Protein AF-A0A2R4ZN73-F1 (afdb_monomer)

Radius of gyration: 18.21 Å; Cα contacts (8 Å, |Δi|>4): 615; chains: 1; bounding box: 48×38×55 Å

Nearest PDB structures (foldseek):
  7voc-assembly1_C  TM=4.764E-01  e=1.756E-03  Streptomyces griseochromogenes
  5lhe-assembly1_A  TM=5.544E-01  e=6.653E-01  Thermococcus kodakarensis KOD1
  3rpt-assembly2_A  TM=3.731E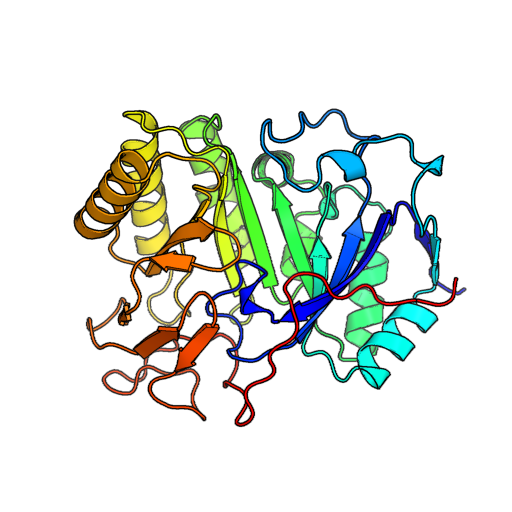-01  e=4.883E-01  Thermobifida fusca
  4wxb-assembly2_B  TM=3.906E-01  e=1.026E+00  Streptococcus thermophilus CNRZ1066
  7eny-assembly2_G  TM=3.093E-01  e=7.894E+00  Escherichia coli K-12

Solvent-accessible surface area (backbone atoms only — not comparable to full-atom values): 16259 Å² total; per-residue (Å²): 134,87,56,66,46,64,46,28,37,39,39,23,39,21,22,30,54,68,42,81,42,72,46,41,34,38,44,28,35,24,42,32,37,26,22,42,36,64,87,47,98,64,85,72,63,97,80,45,94,59,57,72,50,52,46,68,78,84,80,37,87,30,50,50,37,35,51,66,38,52,54,52,49,41,59,76,68,65,41,63,28,42,29,37,37,68,54,49,47,58,78,43,86,54,45,64,63,48,51,58,53,35,51,78,68,73,47,41,37,28,38,39,40,48,43,72,44,51,61,70,50,50,56,49,76,52,63,57,72,44,45,33,38,32,38,37,38,54,59,84,61,49,74,67,59,48,46,48,26,46,67,67,41,47,52,64,47,57,74,45,90,77,53,42,51,25,40,34,36,31,78,60,62,101,48,77,64,50,59,55,50,48,49,51,51,44,56,54,57,70,73,49,66,83,79,49,55,70,62,36,39,40,34,44,37,63,89,60,56,67,74,55,50,53,49,50,54,57,45,47,73,75,61,49,71,57,49,59,38,39,33,54,45,100,56,36,39,40,63,44,66,40,47,37,64,88,76,66,47,73,41,27,37,40,65,44,49,45,59,42,55,70,49,51,83,41,26,44,31,92,85,79,62,49,41,48,29,73,38,58,29,50,91,56,84,53,86,48,60,70,73,37,81,46,93,68,66,101

pLDDT: mean 87.42, std 9.81, range [53.53, 97.88]

Secondary structure (DSSP, 8-state):
---EEE-EEEEEEEEGGGTT-TTT-TT-EEEEEEE--TTS-PPPPTT-TTGGGGS-GGG-S-SEEEHHHHHHHHHHHT-SEEEEEES-GGG-TTHHHHHHHHHHTT--EEEEEEHHHHHTTTTHHHHTTSSEEEEEEETTS-HHHHHIIIIIIIHHHTTSTT-EEEEEEES---SHHHHHHHHHHHHHHHHS-TTSPP--EEEE-TT--HHHHHHHHHHHHHH-SS-EEEE-SSS-EE-SEEEPTTT--EEEEEETTEEEESSTT-SB-TTT--B-SSSPPPSS-----S-EE-----

Structure (mmCIF, N/CA/C/O backbone):
data_AF-A0A2R4ZN73-F1
#
_entry.id   AF-A0A2R4ZN73-F1
#
loop_
_atom_site.group_PDB
_atom_site.id
_atom_site.type_symbol
_atom_site.label_atom_id
_atom_site.label_alt_id
_atom_site.label_comp_id
_atom_site.label_asym_id
_atom_site.label_entity_id
_atom_site.label_seq_id
_atom_site.pdbx_PDB_ins_code
_atom_site.Cartn_x
_atom_site.Cartn_y
_atom_site.Cartn_z
_atom_site.occupancy
_atom_site.B_iso_or_equiv
_atom_site.auth_seq_id
_atom_site.auth_comp_id
_atom_site.auth_asym_id
_atom_site.auth_atom_id
_atom_site.pdbx_PDB_model_num
ATOM 1 N N . MET A 1 1 ? 4.832 2.738 -31.926 1.00 72.56 1 MET A N 1
ATOM 2 C CA . MET A 1 1 ? 6.077 2.455 -31.183 1.00 72.56 1 MET A CA 1
ATOM 3 C C . MET A 1 1 ? 5.721 1.796 -29.858 1.00 72.56 1 MET A C 1
ATOM 5 O O . MET A 1 1 ? 4.849 2.306 -29.145 1.00 72.56 1 MET A O 1
ATOM 9 N N . GLU A 1 2 ? 6.315 0.636 -29.591 1.00 89.75 2 GLU A N 1
ATOM 10 C CA . GLU A 1 2 ? 6.167 -0.094 -28.330 1.00 89.75 2 GLU A CA 1
ATOM 11 C C . GLU A 1 2 ? 6.835 0.684 -27.189 1.00 89.75 2 GLU A C 1
ATOM 13 O O . GLU A 1 2 ? 7.890 1.285 -27.381 1.00 89.75 2 GLU A O 1
ATOM 18 N N . LEU A 1 3 ? 6.180 0.749 -26.027 1.00 93.00 3 LEU A N 1
ATOM 19 C CA . LEU A 1 3 ? 6.766 1.360 -24.835 1.00 93.00 3 LEU A CA 1
ATOM 20 C C . LEU A 1 3 ? 7.593 0.300 -24.116 1.00 93.00 3 LEU A C 1
ATOM 22 O O . LEU A 1 3 ? 7.052 -0.743 -23.760 1.00 93.00 3 LEU A O 1
ATOM 26 N N . HIS A 1 4 ? 8.857 0.608 -23.853 1.00 94.00 4 HIS A N 1
ATOM 27 C CA . HIS A 1 4 ? 9.693 -0.154 -22.934 1.00 94.00 4 HIS A CA 1
ATOM 28 C C . HIS A 1 4 ? 9.897 0.662 -21.663 1.00 94.00 4 HIS A C 1
ATOM 30 O O . HIS A 1 4 ? 10.192 1.858 -21.739 1.00 94.00 4 HIS A O 1
ATOM 36 N N . ILE A 1 5 ? 9.731 0.024 -20.508 1.00 92.94 5 ILE A N 1
ATOM 37 C CA . ILE A 1 5 ? 10.061 0.630 -19.219 1.00 92.94 5 ILE A CA 1
ATOM 38 C C . ILE A 1 5 ? 11.403 0.084 -18.747 1.00 92.94 5 ILE A C 1
ATOM 40 O O . ILE A 1 5 ? 11.638 -1.122 -18.772 1.00 92.94 5 ILE A O 1
ATOM 44 N N . SER A 1 6 ? 12.295 0.990 -18.363 1.00 91.44 6 SER A N 1
ATOM 45 C CA . SER A 1 6 ? 13.653 0.688 -17.918 1.00 91.44 6 SER A CA 1
ATOM 46 C C . SER A 1 6 ? 13.777 0.773 -16.401 1.00 91.44 6 SER A C 1
ATOM 48 O O . SER A 1 6 ? 12.875 1.266 -15.727 1.00 91.44 6 SER A O 1
ATOM 50 N N . ASP A 1 7 ? 14.937 0.368 -15.884 1.00 90.31 7 ASP A N 1
ATOM 51 C CA . ASP A 1 7 ? 15.271 0.421 -14.455 1.00 90.31 7 ASP A CA 1
ATOM 52 C C . ASP A 1 7 ? 14.351 -0.476 -13.632 1.00 90.31 7 ASP A C 1
ATOM 54 O O . ASP A 1 7 ? 13.844 -0.089 -12.585 1.00 90.31 7 ASP A O 1
ATOM 58 N N . ILE A 1 8 ? 14.091 -1.677 -14.136 1.00 89.81 8 ILE A N 1
ATOM 59 C CA . ILE A 1 8 ? 13.282 -2.670 -13.438 1.00 89.81 8 ILE A CA 1
ATOM 60 C C . ILE A 1 8 ? 14.227 -3.679 -12.833 1.00 89.81 8 ILE A C 1
ATOM 62 O O . ILE A 1 8 ? 14.928 -4.324 -13.583 1.00 89.81 8 ILE A O 1
ATOM 66 N N . ALA A 1 9 ? 14.244 -3.833 -11.519 1.00 87.44 9 ALA A N 1
ATOM 67 C CA . ALA A 1 9 ? 15.084 -4.806 -10.844 1.00 87.44 9 ALA A CA 1
ATOM 68 C C . ALA A 1 9 ? 14.563 -6.249 -10.984 1.00 87.44 9 ALA A C 1
ATOM 70 O O . ALA A 1 9 ? 15.329 -7.204 -11.065 1.00 87.44 9 ALA A O 1
ATOM 71 N N . GLY A 1 10 ? 13.240 -6.409 -11.031 1.00 89.88 10 GLY A N 1
ATOM 72 C CA . GLY A 1 10 ? 12.593 -7.714 -11.104 1.00 89.88 10 GLY A CA 1
ATOM 73 C C . GLY A 1 10 ? 11.073 -7.617 -11.048 1.00 89.88 10 GLY A C 1
ATOM 74 O O . GLY A 1 10 ? 10.494 -6.527 -11.012 1.00 89.88 10 GLY A O 1
ATOM 75 N N . SER A 1 11 ? 10.413 -8.771 -11.010 1.00 91.75 11 SER A N 1
ATOM 76 C CA . SER A 1 11 ? 8.961 -8.862 -10.855 1.00 91.75 11 SER A CA 1
ATOM 77 C C . SER A 1 11 ? 8.545 -10.040 -9.988 1.00 91.75 11 SER A C 1
ATOM 79 O O . SER A 1 11 ? 9.167 -11.103 -9.999 1.00 91.75 11 SER A O 1
ATOM 81 N N . SER A 1 12 ? 7.453 -9.867 -9.253 1.00 92.50 12 SER A N 1
ATOM 82 C CA . SER A 1 12 ? 6.880 -10.914 -8.413 1.00 92.50 12 SER A CA 1
ATOM 83 C C . SER A 1 12 ? 5.362 -10.864 -8.416 1.00 92.50 12 SER A C 1
ATOM 85 O O . SER A 1 12 ? 4.757 -9.824 -8.648 1.00 92.50 12 SER A O 1
ATOM 87 N N . LEU A 1 13 ? 4.736 -11.985 -8.099 1.00 92.94 13 LEU A N 1
ATOM 88 C CA . LEU A 1 13 ? 3.323 -12.071 -7.778 1.00 92.94 13 LEU A CA 1
ATOM 89 C C . LEU A 1 13 ? 3.172 -12.073 -6.258 1.00 92.94 13 LEU A C 1
ATOM 91 O O . LEU A 1 13 ? 3.861 -12.830 -5.568 1.00 92.94 13 LEU A O 1
ATOM 95 N N . ALA A 1 14 ? 2.282 -11.228 -5.753 1.00 90.25 14 ALA A N 1
ATOM 96 C CA . ALA A 1 14 ? 2.021 -11.089 -4.327 1.00 90.25 14 ALA A CA 1
ATOM 97 C C . ALA A 1 14 ? 0.517 -11.055 -4.052 1.00 90.25 14 ALA A C 1
ATOM 99 O O . ALA A 1 14 ? -0.252 -10.493 -4.836 1.00 90.25 14 ALA A O 1
ATOM 100 N N . SER A 1 15 ? 0.102 -11.619 -2.913 1.00 89.25 15 SER A N 1
ATOM 101 C CA . SER A 1 15 ? -1.186 -11.231 -2.328 1.00 89.25 15 SER A CA 1
ATOM 102 C C . SER A 1 15 ? -1.117 -9.756 -1.966 1.00 89.25 15 SER A C 1
ATOM 104 O O . SER A 1 15 ? -0.104 -9.303 -1.424 1.00 89.25 15 SER A O 1
ATOM 106 N N . LEU A 1 16 ? -2.180 -9.012 -2.245 1.00 89.50 16 LEU A N 1
ATOM 107 C CA . LEU A 1 16 ? -2.186 -7.577 -2.025 1.00 89.50 16 LEU A CA 1
ATOM 108 C C . LEU A 1 16 ? -1.976 -7.228 -0.554 1.00 89.50 16 LEU A C 1
ATOM 110 O O . LEU A 1 16 ? -1.394 -6.199 -0.286 1.00 89.50 16 LEU A O 1
ATOM 114 N N . GLU A 1 17 ? -2.358 -8.096 0.382 1.00 88.19 17 GLU A N 1
ATOM 115 C CA . GLU A 1 17 ? -2.160 -7.923 1.824 1.00 88.19 17 GLU A CA 1
ATOM 116 C C . GLU A 1 17 ? -0.687 -7.965 2.271 1.00 88.19 17 GLU A C 1
ATOM 118 O O . GLU A 1 17 ? -0.383 -7.561 3.392 1.00 88.19 17 GLU A O 1
ATOM 123 N N . TYR A 1 18 ? 0.229 -8.454 1.424 1.00 85.88 18 TYR A N 1
ATOM 124 C CA . TYR A 1 18 ? 1.679 -8.339 1.653 1.00 85.88 18 TYR A CA 1
ATOM 125 C C . TYR A 1 18 ? 2.235 -6.981 1.215 1.00 85.88 18 TYR A C 1
ATOM 127 O O . TYR A 1 18 ? 3.340 -6.612 1.609 1.00 85.88 18 TYR A O 1
ATOM 135 N N . ILE A 1 19 ? 1.477 -6.245 0.404 1.00 88.12 19 ILE A N 1
ATOM 136 C CA . ILE A 1 19 ? 1.712 -4.839 0.109 1.00 88.12 19 ILE A CA 1
ATOM 137 C C . ILE A 1 19 ? 0.835 -4.073 1.112 1.00 88.12 19 ILE A C 1
ATOM 139 O O . ILE A 1 19 ? -0.289 -4.491 1.367 1.00 88.12 19 ILE A O 1
ATOM 143 N N . PRO A 1 20 ? 1.295 -2.992 1.751 1.00 84.62 20 PRO A N 1
ATOM 144 C CA . PRO A 1 20 ? 0.463 -2.198 2.663 1.00 84.62 20 PRO A CA 1
ATOM 145 C C . PRO A 1 20 ? -0.696 -1.473 1.939 1.00 84.62 20 PRO A C 1
ATOM 147 O O . PRO A 1 20 ? -0.715 -0.255 1.829 1.00 84.62 20 PRO A O 1
ATOM 150 N N . LEU A 1 21 ? -1.643 -2.236 1.389 1.00 91.69 21 LEU A N 1
ATOM 151 C CA . LEU A 1 21 ? -2.860 -1.846 0.676 1.00 91.69 21 LEU A CA 1
ATOM 152 C C . LEU A 1 21 ? -4.063 -2.569 1.311 1.00 91.69 21 LEU A C 1
ATOM 154 O O . LEU A 1 21 ? -4.910 -3.170 0.644 1.00 91.69 21 LEU A O 1
ATOM 158 N N . THR A 1 22 ? -4.099 -2.533 2.641 1.00 91.19 22 THR A N 1
ATOM 159 C CA . THR A 1 22 ? -4.912 -3.359 3.542 1.00 91.19 22 THR A CA 1
ATOM 160 C C . THR A 1 22 ? -6.399 -3.353 3.198 1.00 91.19 22 THR A C 1
ATOM 162 O O . THR A 1 22 ? -7.074 -4.378 3.303 1.00 91.19 22 THR A O 1
ATOM 165 N N . LEU A 1 23 ? -6.931 -2.187 2.835 1.00 94.12 23 LEU A N 1
ATOM 166 C CA . LEU A 1 23 ? -8.347 -1.988 2.545 1.00 94.12 23 LEU A CA 1
ATOM 167 C C . LEU A 1 23 ? -8.611 -1.756 1.058 1.00 94.12 23 LEU A C 1
ATOM 169 O O . LEU A 1 23 ? -9.722 -1.382 0.699 1.00 94.12 23 LEU A O 1
ATOM 173 N N . TYR A 1 24 ? -7.652 -1.980 0.160 1.00 95.12 24 TYR A N 1
ATOM 174 C CA . TYR A 1 24 ? -7.938 -1.842 -1.267 1.00 95.12 24 TYR A CA 1
ATOM 175 C C . TYR A 1 24 ? -8.963 -2.895 -1.707 1.00 95.12 24 TYR A C 1
ATOM 177 O O . TYR A 1 24 ? -10.098 -2.568 -2.054 1.00 95.12 24 TYR A O 1
ATOM 185 N N . ARG A 1 25 ? -8.586 -4.173 -1.621 1.00 94.00 25 ARG A N 1
ATOM 186 C CA . ARG A 1 25 ? -9.438 -5.317 -1.953 1.00 94.00 25 ARG A CA 1
ATOM 187 C C . ARG A 1 25 ? -8.894 -6.560 -1.257 1.00 94.00 25 ARG A C 1
ATOM 189 O O . ARG A 1 25 ? -7.761 -6.953 -1.520 1.00 94.00 25 ARG A O 1
ATOM 196 N N . ALA A 1 26 ? -9.681 -7.184 -0.385 1.00 92.38 26 ALA A N 1
ATOM 197 C CA . ALA A 1 26 ? -9.240 -8.416 0.267 1.00 92.38 26 ALA A CA 1
ATOM 198 C C . ALA A 1 26 ? -9.155 -9.577 -0.742 1.00 92.38 26 ALA A C 1
ATOM 200 O O . ALA A 1 26 ? -9.992 -9.699 -1.645 1.00 92.38 26 ALA A O 1
ATOM 201 N N . TYR A 1 27 ? -8.130 -10.414 -0.566 1.00 90.94 27 TYR A N 1
ATOM 202 C CA . TYR A 1 27 ? -7.744 -11.536 -1.425 1.00 90.94 27 TYR A CA 1
ATOM 203 C C . TYR A 1 27 ? -7.354 -11.159 -2.857 1.00 90.94 27 TYR A C 1
ATOM 205 O O . TYR A 1 27 ? -7.407 -11.999 -3.760 1.00 90.94 27 TYR A O 1
ATOM 213 N N . ALA A 1 28 ? -6.991 -9.899 -3.082 1.00 92.12 28 ALA A N 1
ATOM 214 C CA . ALA A 1 28 ? -6.514 -9.442 -4.375 1.00 92.12 28 ALA A CA 1
ATOM 215 C C . ALA A 1 28 ? -5.077 -9.897 -4.651 1.00 92.12 28 ALA A C 1
ATOM 217 O O . ALA A 1 28 ? -4.295 -10.146 -3.734 1.00 92.12 28 ALA A O 1
ATOM 218 N N . LEU A 1 29 ? -4.724 -9.975 -5.931 1.00 93.38 29 LEU A N 1
ATOM 219 C CA . LEU A 1 29 ? -3.371 -10.269 -6.393 1.00 93.38 29 LEU A CA 1
ATOM 220 C C . LEU A 1 29 ? -2.745 -9.064 -7.082 1.00 93.38 29 LEU A C 1
ATOM 222 O O . LEU A 1 29 ? -3.389 -8.403 -7.897 1.00 93.38 29 LEU A O 1
ATOM 226 N N . ALA A 1 30 ? -1.464 -8.841 -6.811 1.00 95.06 30 ALA A N 1
ATOM 227 C CA . ALA A 1 30 ? -0.656 -7.833 -7.471 1.00 95.06 30 ALA A CA 1
ATOM 228 C C . ALA A 1 30 ? 0.462 -8.473 -8.295 1.00 95.06 30 ALA A C 1
ATOM 230 O O . ALA A 1 30 ? 1.247 -9.267 -7.769 1.00 95.06 30 ALA A O 1
ATOM 231 N N . LEU A 1 31 ? 0.582 -8.070 -9.564 1.00 96.19 31 LEU A N 1
ATOM 232 C CA . LEU A 1 31 ? 1.850 -8.193 -10.280 1.00 96.19 31 LEU A CA 1
ATOM 233 C C . LEU A 1 31 ? 2.731 -7.025 -9.841 1.00 96.19 31 LEU A C 1
ATOM 235 O O . LEU A 1 31 ? 2.509 -5.884 -10.245 1.00 96.19 31 LEU A O 1
ATOM 239 N N . VAL A 1 32 ? 3.704 -7.309 -8.989 1.00 95.31 32 VAL A N 1
ATOM 240 C CA . VAL A 1 32 ? 4.636 -6.318 -8.465 1.00 95.31 32 VAL A CA 1
ATOM 241 C C . VAL A 1 32 ? 5.800 -6.171 -9.429 1.00 95.31 32 VAL A C 1
ATOM 243 O O . VAL A 1 32 ? 6.483 -7.147 -9.740 1.00 95.31 32 VAL A O 1
ATOM 246 N N . ILE A 1 33 ? 6.031 -4.945 -9.881 1.00 94.81 33 ILE A N 1
ATOM 247 C CA . ILE A 1 33 ? 7.205 -4.561 -10.658 1.00 94.81 33 ILE A CA 1
ATOM 248 C C . ILE A 1 33 ? 8.138 -3.813 -9.710 1.00 94.81 33 ILE A C 1
ATOM 250 O O . ILE A 1 33 ? 7.780 -2.763 -9.170 1.00 94.81 33 ILE A O 1
ATOM 254 N N . TRP A 1 34 ? 9.326 -4.369 -9.492 1.00 92.00 34 TRP A N 1
ATOM 255 C CA . TRP A 1 34 ? 10.343 -3.794 -8.620 1.00 92.00 34 TRP A CA 1
ATOM 256 C C . TRP A 1 34 ? 11.169 -2.803 -9.423 1.00 92.00 34 TRP A C 1
ATOM 258 O O . TRP A 1 34 ? 11.908 -3.197 -10.318 1.00 92.00 34 TRP A O 1
ATOM 268 N N . VAL A 1 35 ? 11.029 -1.517 -9.131 1.00 91.19 35 VAL A N 1
ATOM 269 C CA . VAL A 1 35 ? 11.773 -0.445 -9.793 1.00 91.19 35 VAL A CA 1
ATOM 270 C C . VAL A 1 35 ? 13.116 -0.253 -9.091 1.00 91.19 35 VAL A C 1
ATOM 272 O O . VAL A 1 35 ? 13.185 -0.189 -7.866 1.00 91.19 35 VAL A O 1
ATOM 275 N N . TRP A 1 36 ? 14.184 -0.143 -9.868 1.00 87.56 36 TRP A N 1
ATOM 276 C CA . TRP A 1 36 ? 15.516 0.237 -9.417 1.00 87.56 36 TRP A CA 1
ATOM 277 C C . TRP A 1 36 ? 15.636 1.757 -9.362 1.00 87.56 36 TRP A C 1
ATOM 279 O O . TRP A 1 36 ? 15.155 2.475 -10.246 1.00 87.56 36 TRP A O 1
ATOM 289 N N . SER A 1 37 ? 16.260 2.280 -8.310 1.00 79.00 37 SER A N 1
ATOM 290 C CA . SER A 1 37 ? 16.460 3.727 -8.163 1.00 79.00 37 SER A CA 1
ATOM 291 C C . SER A 1 37 ? 17.767 4.083 -7.462 1.00 79.00 37 SER A C 1
ATOM 293 O O . SER A 1 37 ? 17.812 5.002 -6.655 1.00 79.00 37 SER A O 1
ATOM 295 N N . GLY A 1 38 ? 18.840 3.347 -7.755 1.00 72.38 38 GLY A N 1
ATOM 296 C CA . GLY A 1 38 ? 20.188 3.736 -7.327 1.00 72.38 38 GLY A CA 1
ATOM 297 C C . GLY A 1 38 ? 20.710 5.007 -8.018 1.00 72.38 38 GLY A C 1
ATOM 298 O O . GLY A 1 38 ? 21.759 5.513 -7.643 1.00 72.38 38 GLY A O 1
ATOM 299 N N . ASP A 1 39 ? 19.994 5.523 -9.023 1.00 66.56 39 ASP A N 1
ATOM 300 C CA . ASP A 1 39 ? 20.312 6.734 -9.791 1.00 66.56 39 ASP A CA 1
ATOM 301 C C . ASP A 1 39 ? 19.822 8.037 -9.151 1.00 66.56 39 ASP A C 1
ATOM 303 O O . ASP A 1 39 ? 20.195 9.122 -9.595 1.00 66.56 39 ASP A O 1
ATOM 307 N N . ILE A 1 40 ? 18.973 7.949 -8.133 1.00 68.25 40 ILE A N 1
ATOM 308 C CA . ILE A 1 40 ? 18.469 9.119 -7.423 1.00 68.25 40 ILE A CA 1
ATOM 309 C C . ILE A 1 40 ? 19.109 9.149 -6.038 1.00 68.25 40 ILE A C 1
ATOM 311 O O . ILE A 1 40 ? 19.128 8.138 -5.343 1.00 68.25 40 ILE A O 1
ATOM 315 N N . ASP A 1 41 ? 19.607 10.316 -5.625 1.00 69.25 41 ASP A N 1
ATOM 316 C CA . ASP A 1 41 ? 20.217 10.573 -4.307 1.00 69.25 41 ASP A CA 1
ATOM 317 C C . ASP A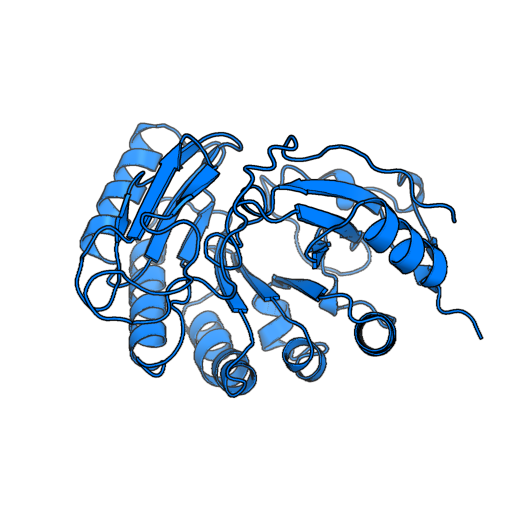 1 41 ? 19.182 10.516 -3.155 1.00 69.25 41 ASP A C 1
ATOM 319 O O . ASP A 1 41 ? 19.085 11.397 -2.296 1.00 69.25 41 ASP A O 1
ATOM 323 N N . LEU A 1 42 ? 18.344 9.481 -3.130 1.00 69.62 42 LEU A N 1
ATOM 324 C CA . LEU A 1 42 ? 17.494 9.149 -2.003 1.00 69.62 42 LEU A CA 1
ATOM 325 C C . LEU A 1 42 ? 18.251 8.174 -1.111 1.00 69.62 42 LEU A C 1
ATOM 327 O O . LEU A 1 42 ? 18.541 7.046 -1.500 1.00 69.62 42 LEU A O 1
ATOM 331 N N . LYS A 1 43 ? 18.517 8.595 0.128 1.00 65.12 43 LYS A N 1
ATOM 332 C CA . LYS A 1 43 ? 19.021 7.682 1.156 1.00 65.12 43 LYS A CA 1
ATOM 333 C C . LYS A 1 43 ? 18.032 6.524 1.308 1.00 65.12 43 LYS A C 1
ATOM 335 O O . LYS A 1 43 ? 16.855 6.758 1.608 1.00 65.12 43 LYS A O 1
ATOM 340 N N . GLY A 1 44 ? 18.510 5.303 1.071 1.00 62.47 44 GLY A N 1
ATOM 341 C CA . GLY A 1 44 ? 17.753 4.083 1.331 1.00 62.4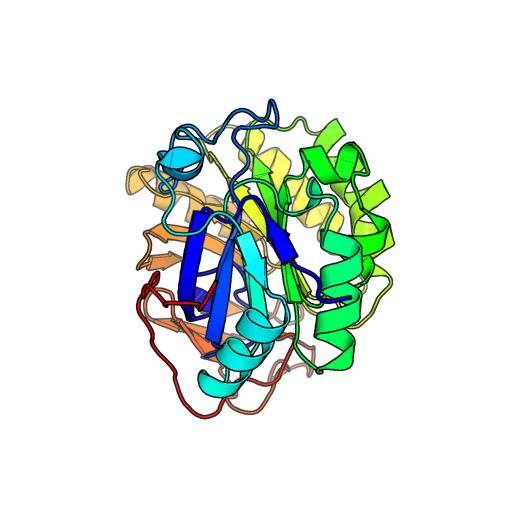7 44 GLY A CA 1
ATOM 342 C C . GLY A 1 44 ? 17.408 3.956 2.816 1.00 62.47 44 GLY A C 1
ATOM 343 O O . GLY A 1 44 ? 18.089 4.522 3.674 1.00 62.47 44 GLY A O 1
ATOM 344 N N . CYS A 1 45 ? 16.337 3.228 3.123 1.00 59.19 45 CYS A N 1
ATOM 345 C CA . CYS A 1 45 ? 15.965 2.937 4.507 1.00 59.19 45 CYS A CA 1
ATOM 346 C C . CYS A 1 45 ? 17.040 2.030 5.123 1.00 59.19 45 CYS A C 1
ATOM 348 O O . CYS A 1 45 ? 17.461 1.059 4.489 1.00 59.19 45 CYS A O 1
ATOM 350 N N . ALA A 1 46 ? 17.475 2.316 6.352 1.00 58.97 46 ALA A N 1
ATOM 351 C CA . ALA A 1 46 ? 18.586 1.599 6.993 1.00 58.97 46 ALA A CA 1
ATOM 352 C C . ALA A 1 46 ? 18.302 0.097 7.179 1.00 58.97 46 ALA A C 1
ATOM 354 O O . ALA A 1 46 ? 19.219 -0.713 7.263 1.00 58.97 46 ALA A O 1
ATOM 355 N N . THR A 1 47 ? 17.020 -0.264 7.232 1.00 56.69 47 THR A N 1
ATOM 356 C CA . THR A 1 47 ? 16.521 -1.628 7.449 1.00 56.69 47 THR A CA 1
ATOM 357 C C . THR A 1 47 ? 15.701 -2.144 6.268 1.00 56.69 47 THR A C 1
ATOM 359 O O . THR A 1 47 ? 14.934 -3.094 6.414 1.00 56.69 47 THR A O 1
ATOM 362 N N . CYS A 1 48 ? 15.838 -1.523 5.089 1.00 56.50 48 CYS A N 1
ATOM 363 C CA . CYS A 1 48 ? 15.102 -1.935 3.902 1.00 56.50 48 CYS A CA 1
ATOM 364 C C . CYS A 1 48 ? 15.416 -3.410 3.586 1.00 56.50 48 CYS A C 1
ATOM 366 O O . CYS A 1 48 ? 16.558 -3.710 3.226 1.00 56.50 48 CYS A O 1
ATOM 368 N N . PRO A 1 49 ? 14.437 -4.335 3.639 1.00 53.53 49 PRO A N 1
ATOM 369 C CA . PRO A 1 49 ? 14.677 -5.730 3.265 1.00 53.53 49 PRO A CA 1
ATOM 370 C C . PRO A 1 49 ? 15.025 -5.871 1.773 1.00 53.53 49 PRO A C 1
ATOM 372 O O . PRO A 1 49 ? 15.456 -6.929 1.329 1.00 53.53 49 PRO A O 1
ATOM 375 N N . TRP A 1 50 ? 14.865 -4.786 1.012 1.00 60.34 50 TRP A N 1
ATOM 376 C CA . TRP A 1 50 ? 15.190 -4.667 -0.401 1.00 60.34 50 TRP A CA 1
ATOM 377 C C . TRP A 1 50 ? 16.416 -3.777 -0.649 1.00 60.34 50 TRP A C 1
ATOM 379 O O . TRP A 1 50 ? 16.511 -3.153 -1.702 1.00 60.34 50 TRP A O 1
ATOM 389 N N . GLY A 1 51 ? 17.349 -3.683 0.309 1.00 58.31 51 GLY A N 1
ATOM 390 C CA . GLY A 1 51 ? 18.608 -2.941 0.152 1.00 58.31 51 GLY A CA 1
ATOM 391 C C . GLY A 1 51 ? 19.386 -3.315 -1.120 1.00 58.31 51 GLY A C 1
ATOM 392 O O . GLY A 1 51 ? 20.008 -2.449 -1.728 1.00 58.31 51 GLY A O 1
ATOM 393 N N . SER A 1 52 ? 19.247 -4.559 -1.591 1.00 58.00 52 SER A N 1
ATOM 394 C CA . SER A 1 52 ? 19.819 -5.029 -2.859 1.00 58.00 52 SER A CA 1
ATOM 395 C C . SER A 1 52 ? 19.258 -4.324 -4.101 1.00 58.00 52 SER A C 1
ATOM 397 O O . SER A 1 52 ? 19.937 -4.228 -5.116 1.00 58.00 52 SER A O 1
ATOM 399 N N . LEU A 1 53 ? 18.061 -3.729 -4.037 1.00 59.22 53 LEU A N 1
ATOM 400 C CA . LEU A 1 53 ? 17.504 -2.905 -5.123 1.00 59.22 53 LEU A CA 1
ATOM 401 C C . LEU A 1 53 ? 18.217 -1.552 -5.281 1.00 59.22 53 LEU A C 1
ATOM 403 O O . LEU A 1 53 ? 17.869 -0.779 -6.175 1.00 59.22 53 LEU A O 1
ATOM 407 N N . TYR A 1 54 ? 19.195 -1.263 -4.422 1.00 59.22 54 TYR A N 1
ATOM 408 C CA . TYR A 1 54 ? 20.114 -0.133 -4.532 1.00 59.22 54 TYR A CA 1
ATOM 409 C C . TYR A 1 54 ? 21.531 -0.565 -4.953 1.00 59.22 54 TYR A C 1
ATOM 411 O O . TYR A 1 54 ? 22.404 0.289 -5.087 1.00 59.22 54 TYR A O 1
ATOM 419 N N . GLU A 1 55 ? 21.768 -1.863 -5.185 1.00 63.88 55 GLU A N 1
ATOM 420 C CA . GLU A 1 55 ? 23.015 -2.365 -5.776 1.00 63.88 55 GLU A CA 1
ATOM 421 C C . GLU A 1 55 ? 23.141 -1.956 -7.257 1.00 63.88 55 GLU A C 1
ATOM 423 O O . GLU A 1 55 ? 22.206 -1.400 -7.855 1.00 63.88 55 GLU A O 1
ATOM 428 N N . ASP A 1 56 ? 24.321 -2.201 -7.846 1.00 65.12 56 ASP A N 1
ATOM 429 C CA . ASP A 1 56 ? 24.633 -1.860 -9.241 1.00 65.12 56 ASP A CA 1
ATOM 430 C C . ASP A 1 56 ? 23.520 -2.346 -10.177 1.00 65.12 56 ASP A C 1
ATOM 432 O O . ASP A 1 56 ? 23.080 -3.489 -10.121 1.00 65.12 56 ASP A O 1
ATOM 436 N N . ARG A 1 57 ? 23.086 -1.474 -11.089 1.00 66.75 57 ARG A N 1
ATOM 437 C CA . ARG A 1 57 ? 22.048 -1.759 -12.081 1.00 66.75 57 ARG A CA 1
ATOM 438 C C . ARG A 1 57 ? 22.270 -3.078 -12.843 1.00 66.75 57 ARG A C 1
ATOM 440 O O . ARG A 1 57 ? 21.310 -3.674 -13.326 1.00 66.75 57 ARG A O 1
ATOM 447 N N . LYS A 1 58 ? 23.521 -3.520 -12.997 1.00 65.38 58 LYS A N 1
ATOM 448 C CA . LYS A 1 58 ? 23.882 -4.757 -13.707 1.00 65.38 58 LYS A CA 1
ATOM 449 C C . LYS A 1 58 ? 23.544 -6.049 -12.956 1.00 65.38 58 LYS A C 1
ATOM 451 O O . LYS A 1 58 ? 23.547 -7.093 -13.602 1.00 65.38 58 LYS A O 1
ATOM 456 N N . SER A 1 59 ? 23.280 -6.008 -11.649 1.00 66.06 59 SER A N 1
ATOM 457 C CA . SER A 1 59 ? 22.955 -7.208 -10.861 1.00 66.06 59 SER A CA 1
ATOM 458 C C . SER A 1 59 ? 21.483 -7.626 -10.947 1.00 66.06 59 SER A C 1
ATOM 460 O O . SER A 1 59 ? 21.111 -8.646 -10.375 1.00 66.06 59 SER A O 1
ATOM 462 N N . HIS A 1 60 ? 20.652 -6.873 -11.675 1.00 73.31 60 HIS A N 1
ATOM 463 C CA . HIS A 1 60 ? 19.207 -7.086 -11.721 1.00 73.31 60 HIS A CA 1
ATOM 464 C C . HIS A 1 60 ? 18.744 -8.059 -12.810 1.00 73.31 60 HIS A C 1
ATOM 466 O O . HIS A 1 60 ? 19.230 -8.049 -13.946 1.00 73.31 60 HIS A O 1
ATOM 472 N N . ASP A 1 61 ? 17.725 -8.853 -12.472 1.00 68.62 61 ASP A N 1
ATOM 473 C CA . ASP A 1 61 ? 17.130 -9.876 -13.343 1.00 68.62 61 ASP A CA 1
ATOM 474 C C . ASP A 1 61 ? 16.412 -9.272 -14.552 1.00 68.62 61 ASP A C 1
ATOM 476 O O . ASP A 1 61 ? 16.373 -9.849 -15.645 1.00 68.62 61 ASP A O 1
ATOM 480 N N . LEU A 1 62 ? 15.845 -8.084 -14.372 1.00 75.19 62 LEU A N 1
ATOM 481 C CA . LEU A 1 62 ? 15.275 -7.272 -15.435 1.00 75.19 62 LEU A CA 1
ATOM 482 C C . LEU A 1 62 ? 16.118 -5.994 -15.563 1.00 75.19 62 LEU A C 1
ATOM 484 O O . LEU A 1 62 ? 16.881 -5.631 -14.680 1.00 75.19 62 LEU A O 1
ATOM 488 N N . VAL A 1 63 ? 16.058 -5.336 -16.716 1.00 81.50 63 VAL A N 1
ATOM 489 C CA . VAL A 1 63 ? 16.704 -4.018 -16.925 1.00 81.50 63 VAL A CA 1
ATOM 490 C C . VAL A 1 63 ? 15.780 -3.134 -17.748 1.00 81.50 63 VAL A C 1
ATOM 492 O O . VAL A 1 63 ? 15.695 -1.924 -17.529 1.00 81.50 63 VAL A O 1
ATOM 495 N N . SER A 1 64 ? 15.082 -3.767 -18.689 1.00 88.94 64 SER A N 1
ATOM 496 C CA . SER A 1 64 ? 14.012 -3.212 -19.495 1.00 88.94 64 SER A CA 1
ATOM 497 C C . SER A 1 64 ? 12.963 -4.297 -19.722 1.00 88.94 64 SER A C 1
ATOM 499 O O . SER A 1 64 ? 13.331 -5.465 -19.871 1.00 88.94 64 SER A O 1
ATOM 501 N N . ILE A 1 65 ? 11.690 -3.917 -19.739 1.00 92.62 65 ILE A N 1
ATOM 502 C CA . ILE A 1 65 ? 10.568 -4.788 -20.101 1.00 92.62 65 ILE A CA 1
ATOM 503 C C . ILE A 1 65 ? 9.595 -4.033 -20.995 1.00 92.62 65 ILE A C 1
ATOM 505 O O . ILE A 1 65 ? 9.357 -2.832 -20.815 1.00 92.62 65 ILE A O 1
ATOM 509 N N . SER A 1 66 ? 9.034 -4.732 -21.974 1.00 94.81 66 SER A N 1
ATOM 510 C CA . SER A 1 66 ? 8.025 -4.156 -22.850 1.00 94.81 66 SER A CA 1
ATOM 511 C C . SER A 1 66 ? 6.671 -4.029 -22.144 1.00 94.81 66 SER A C 1
ATOM 513 O O . SER A 1 66 ? 6.281 -4.824 -21.282 1.00 94.81 66 SER A O 1
ATOM 515 N N . MET A 1 67 ? 5.907 -3.016 -22.542 1.00 95.00 67 MET A N 1
ATOM 516 C CA . MET A 1 67 ? 4.544 -2.822 -22.065 1.00 95.00 67 MET A CA 1
ATOM 517 C C . MET A 1 67 ? 3.624 -3.983 -22.474 1.00 95.00 67 MET A C 1
ATOM 519 O O . MET A 1 67 ? 2.740 -4.374 -21.710 1.00 95.00 67 MET A O 1
ATOM 523 N N . SER A 1 68 ? 3.830 -4.565 -23.659 1.00 94.75 68 SER A N 1
ATOM 524 C CA . SER A 1 68 ? 3.035 -5.705 -24.119 1.00 94.75 68 SER A CA 1
ATOM 525 C C . SER A 1 68 ? 3.234 -6.931 -23.220 1.00 94.75 68 SER A C 1
ATOM 527 O O . SER A 1 68 ? 2.246 -7.573 -22.853 1.00 94.75 68 SER A O 1
ATOM 529 N N . SER A 1 69 ? 4.465 -7.189 -22.767 1.00 95.00 69 SER A N 1
ATOM 530 C CA . SER A 1 69 ? 4.785 -8.268 -21.829 1.00 95.00 69 SER A CA 1
ATOM 531 C C . SER A 1 69 ? 4.127 -8.069 -20.465 1.00 95.00 69 SER A C 1
ATOM 533 O O . SER A 1 69 ? 3.572 -9.021 -19.914 1.00 95.00 69 SER A O 1
ATOM 535 N N . ILE A 1 70 ? 4.100 -6.837 -19.939 1.00 96.12 70 ILE A N 1
ATOM 536 C CA . ILE A 1 70 ? 3.391 -6.523 -18.684 1.00 96.12 70 ILE A CA 1
ATOM 537 C C . ILE A 1 70 ? 1.896 -6.821 -18.830 1.00 96.12 70 ILE A C 1
ATOM 539 O O . ILE A 1 70 ? 1.316 -7.510 -17.990 1.00 96.12 70 ILE A O 1
ATOM 543 N N . VAL A 1 71 ? 1.269 -6.338 -19.908 1.00 96.69 71 VAL A N 1
ATOM 544 C CA . VAL A 1 71 ? -0.168 -6.530 -20.169 1.00 96.69 71 VAL A CA 1
ATOM 545 C C . VAL A 1 71 ? -0.505 -8.008 -20.324 1.00 96.69 71 VAL A C 1
ATOM 547 O O . VAL A 1 71 ? -1.459 -8.485 -19.705 1.00 96.69 71 VAL A O 1
ATOM 550 N N . LYS A 1 72 ? 0.269 -8.730 -21.142 1.00 96.00 72 LYS A N 1
ATOM 551 C CA . LYS A 1 72 ? 0.125 -10.174 -21.354 1.00 96.00 72 LYS A CA 1
ATOM 552 C C . LYS A 1 72 ? 0.198 -10.896 -20.013 1.00 96.00 72 LYS A C 1
ATOM 554 O O . LYS A 1 72 ? -0.740 -11.605 -19.654 1.00 96.00 72 LYS A O 1
ATOM 559 N N . ARG A 1 73 ? 1.249 -10.638 -19.230 1.00 95.19 73 ARG A N 1
ATOM 560 C CA . ARG A 1 73 ? 1.478 -11.351 -17.975 1.00 95.19 73 ARG A CA 1
ATOM 561 C C . ARG A 1 73 ? 0.437 -11.034 -16.906 1.00 95.19 73 ARG A C 1
ATOM 563 O O . ARG A 1 73 ? -0.032 -11.947 -16.232 1.00 95.19 73 ARG A O 1
ATOM 570 N N . ALA A 1 74 ? 0.031 -9.773 -16.776 1.00 96.44 74 ALA A N 1
ATOM 571 C CA . ALA A 1 74 ? -1.029 -9.369 -15.855 1.00 96.44 74 ALA A CA 1
ATOM 572 C C . ALA A 1 74 ? -2.353 -10.092 -16.162 1.00 96.44 74 ALA A C 1
ATOM 574 O O . ALA A 1 74 ? -3.018 -10.579 -15.247 1.00 96.44 74 ALA A O 1
ATOM 575 N N . LYS A 1 75 ? -2.708 -10.218 -17.449 1.00 95.50 75 LYS A N 1
ATOM 576 C CA . LYS A 1 75 ? -3.917 -10.930 -17.889 1.00 95.50 75 LYS A CA 1
ATOM 577 C C . LYS A 1 75 ? -3.824 -12.435 -17.662 1.00 95.50 75 LYS A C 1
ATOM 579 O O . LYS A 1 75 ? -4.764 -13.008 -17.123 1.00 95.50 75 LYS A O 1
ATOM 584 N N . GLU A 1 76 ? -2.706 -13.060 -18.031 1.00 95.25 76 GLU A N 1
ATOM 585 C CA . GLU A 1 76 ? -2.464 -14.496 -17.810 1.00 95.25 76 GLU A CA 1
ATOM 586 C C . GLU A 1 76 ? -2.576 -14.882 -16.333 1.00 95.25 76 GLU A C 1
ATOM 588 O O . GLU A 1 76 ? -3.157 -15.910 -15.997 1.00 95.25 76 GLU A O 1
ATOM 593 N N . LEU A 1 77 ? -2.025 -14.050 -15.447 1.00 92.88 77 LEU A N 1
ATOM 594 C CA . LEU A 1 77 ? -2.048 -14.279 -14.004 1.00 92.88 77 LEU A CA 1
ATOM 595 C C . LEU A 1 77 ? -3.376 -13.878 -13.347 1.00 92.88 77 LEU A C 1
ATOM 597 O O . LEU A 1 77 ? -3.586 -14.187 -12.174 1.00 92.88 77 LEU A O 1
ATOM 601 N N . GLY A 1 78 ? -4.262 -13.181 -14.067 1.00 93.19 78 GLY A N 1
ATOM 602 C CA . GLY A 1 78 ? -5.535 -12.699 -13.531 1.00 93.19 78 GLY A CA 1
ATOM 603 C C . GLY A 1 78 ? -5.362 -11.787 -12.313 1.00 93.19 78 GLY A C 1
ATOM 604 O O . GLY A 1 78 ? -6.107 -11.927 -11.333 1.00 93.19 78 GLY A O 1
ATOM 605 N N . VAL A 1 79 ? -4.350 -10.909 -12.350 1.00 94.88 79 VAL A N 1
ATOM 606 C CA . VAL A 1 79 ? -4.064 -9.977 -11.250 1.00 94.88 79 VAL A CA 1
ATOM 607 C C . VAL A 1 79 ? -5.104 -8.868 -11.182 1.00 94.88 79 VAL A C 1
ATOM 609 O O . VAL A 1 79 ? -5.667 -8.451 -12.192 1.00 94.88 79 VAL A O 1
ATOM 612 N N . ASP A 1 80 ? -5.335 -8.372 -9.974 1.00 95.56 80 ASP A N 1
ATOM 613 C CA . ASP A 1 80 ? -6.248 -7.263 -9.717 1.00 95.56 80 ASP A CA 1
ATOM 614 C C . ASP A 1 80 ? -5.599 -5.912 -10.002 1.00 95.56 80 ASP A C 1
ATOM 616 O O . ASP A 1 80 ? -6.290 -4.953 -10.338 1.00 95.56 80 ASP A O 1
ATOM 620 N N . ILE A 1 81 ? -4.276 -5.838 -9.851 1.00 97.06 81 ILE A N 1
ATOM 621 C CA . ILE A 1 81 ? -3.507 -4.608 -9.991 1.00 97.06 81 ILE A CA 1
ATOM 622 C C . ILE A 1 81 ? -2.069 -4.921 -10.420 1.00 97.06 81 ILE A C 1
ATOM 624 O O . ILE A 1 81 ? -1.475 -5.917 -10.002 1.00 97.06 81 ILE A O 1
ATOM 628 N N . VAL A 1 82 ? -1.490 -4.065 -11.257 1.00 97.88 82 VAL A N 1
ATOM 629 C CA . VAL A 1 82 ? -0.033 -3.975 -11.406 1.00 97.88 82 VAL A CA 1
ATOM 630 C C . VAL A 1 82 ? 0.455 -2.966 -10.379 1.00 97.88 82 VAL A C 1
ATOM 632 O O . VAL A 1 82 ? -0.059 -1.852 -10.333 1.00 97.88 82 VAL A O 1
ATOM 635 N N . PHE A 1 83 ? 1.421 -3.334 -9.544 1.00 97.56 83 PHE A N 1
ATOM 636 C CA . PHE A 1 83 ? 1.912 -2.465 -8.479 1.00 97.56 83 PHE A CA 1
ATOM 637 C C . PHE A 1 83 ? 3.389 -2.125 -8.681 1.00 97.56 83 PHE A C 1
ATOM 639 O O . PHE A 1 83 ? 4.232 -3.019 -8.736 1.00 97.56 83 PHE A O 1
ATOM 646 N N . LEU A 1 84 ? 3.715 -0.837 -8.777 1.00 96.25 84 LEU A N 1
ATOM 647 C CA . LEU A 1 84 ? 5.098 -0.368 -8.855 1.00 96.25 84 LEU A CA 1
ATOM 648 C C . LEU A 1 84 ? 5.658 -0.206 -7.436 1.00 96.25 84 LEU A C 1
ATOM 650 O O . LEU A 1 84 ? 5.241 0.688 -6.697 1.00 96.25 84 LEU A O 1
ATOM 654 N N . HIS A 1 85 ? 6.599 -1.073 -7.067 1.00 91.94 85 HIS A N 1
ATOM 655 C CA . HIS A 1 85 ? 7.312 -1.056 -5.785 1.00 91.94 85 HIS A CA 1
ATOM 656 C C . HIS A 1 85 ? 8.819 -0.854 -6.026 1.00 91.94 85 HIS A C 1
ATOM 658 O O . HIS A 1 85 ? 9.260 -0.610 -7.144 1.00 91.94 85 HIS A O 1
ATOM 664 N N . GLY A 1 86 ? 9.628 -0.981 -4.979 1.00 86.00 86 GLY A N 1
ATOM 665 C CA . GLY A 1 86 ? 11.088 -0.950 -5.042 1.00 86.00 86 GLY A CA 1
ATOM 666 C C . GLY A 1 86 ? 11.615 0.415 -4.634 1.00 86.00 86 GLY A C 1
ATOM 667 O O . GLY A 1 86 ? 11.197 0.918 -3.593 1.00 86.00 86 GLY A O 1
ATOM 668 N N . GLY A 1 87 ? 12.513 0.980 -5.438 1.00 85.00 87 GLY A N 1
ATOM 669 C CA . GLY A 1 87 ? 13.094 2.310 -5.282 1.00 85.00 87 GLY A CA 1
ATOM 670 C C . GLY A 1 87 ? 12.043 3.424 -5.299 1.00 85.00 87 GLY A C 1
ATOM 671 O O . GLY A 1 87 ? 11.258 3.560 -4.363 1.00 85.00 87 GLY A O 1
ATOM 672 N N . GLU A 1 88 ? 12.025 4.251 -6.338 1.00 90.25 88 GLU A N 1
ATOM 673 C CA . GLU A 1 88 ? 11.097 5.375 -6.450 1.00 90.25 88 GLU A CA 1
ATOM 674 C C . GLU A 1 88 ? 10.491 5.458 -7.856 1.00 90.25 88 GLU A C 1
ATOM 676 O O . GLU A 1 88 ? 11.019 6.139 -8.738 1.00 90.25 88 GLU A O 1
ATOM 681 N N . PRO A 1 89 ? 9.372 4.760 -8.094 1.00 92.44 89 PRO A N 1
ATOM 682 C CA . PRO A 1 89 ? 8.737 4.724 -9.405 1.00 92.44 89 PRO A CA 1
ATOM 683 C C . PRO A 1 89 ? 8.328 6.104 -9.941 1.00 92.44 89 PRO A C 1
ATOM 685 O O . PRO A 1 89 ? 8.343 6.305 -11.156 1.00 92.44 89 PRO A O 1
ATOM 688 N N . VAL A 1 90 ? 7.992 7.075 -9.077 1.00 93.31 90 VAL A N 1
ATOM 689 C CA . VAL A 1 90 ? 7.533 8.398 -9.547 1.00 93.31 90 VAL A CA 1
ATOM 690 C C . VAL A 1 90 ? 8.630 9.230 -10.192 1.00 93.31 90 VAL A C 1
ATOM 692 O O . VAL A 1 90 ? 8.313 10.147 -10.945 1.00 93.31 90 VAL A O 1
ATOM 695 N N . SER A 1 91 ? 9.905 8.928 -9.940 1.00 91.44 91 SER A N 1
ATOM 696 C CA . SER A 1 91 ? 11.017 9.633 -10.586 1.00 91.44 91 SER A CA 1
ATOM 697 C C . SER A 1 91 ? 11.207 9.219 -12.045 1.00 91.44 91 SER A C 1
ATOM 699 O O . SER A 1 91 ? 11.924 9.891 -12.787 1.00 91.44 91 SER A O 1
ATOM 701 N N . LYS A 1 92 ? 10.573 8.122 -12.480 1.00 91.75 92 LYS A N 1
ATOM 702 C CA . LYS A 1 92 ? 10.865 7.520 -13.775 1.00 91.75 92 LYS A CA 1
ATOM 703 C C . LYS A 1 92 ? 10.121 8.221 -14.919 1.00 91.75 92 LYS A C 1
ATOM 705 O O . LYS A 1 92 ? 8.903 8.403 -14.851 1.00 91.75 92 LYS A O 1
ATOM 710 N N . PRO A 1 93 ? 10.820 8.570 -16.018 1.00 92.38 93 PRO A N 1
ATOM 711 C CA . PRO A 1 93 ? 10.238 9.343 -17.119 1.00 92.38 93 PRO A CA 1
ATOM 712 C C . PRO A 1 93 ? 9.180 8.561 -17.907 1.00 92.38 93 PRO A C 1
ATOM 714 O O . PRO A 1 93 ? 8.329 9.154 -18.563 1.00 92.38 93 PRO A O 1
ATOM 717 N N . TRP A 1 94 ? 9.208 7.227 -17.839 1.00 94.19 94 TRP A N 1
ATOM 718 C CA . TRP A 1 94 ? 8.248 6.364 -18.524 1.00 94.19 94 TRP A CA 1
ATOM 719 C C . TRP A 1 94 ? 6.886 6.268 -17.818 1.00 94.19 94 TRP A C 1
ATOM 721 O O . TRP A 1 94 ? 5.935 5.762 -18.419 1.00 94.19 94 TRP A O 1
ATOM 731 N N . LEU A 1 95 ? 6.759 6.746 -16.573 1.00 95.69 95 LEU A N 1
ATOM 732 C CA . LEU A 1 95 ? 5.557 6.558 -15.754 1.00 95.69 95 LEU A CA 1
ATOM 733 C C . LEU A 1 95 ? 4.268 7.100 -16.407 1.00 95.69 95 LEU A C 1
ATOM 735 O O . LEU A 1 95 ? 3.309 6.329 -16.485 1.00 95.69 95 LEU A O 1
ATOM 739 N N . PRO A 1 96 ? 4.210 8.341 -16.937 1.00 95.06 96 PRO A N 1
ATOM 740 C CA . PRO A 1 96 ? 2.982 8.853 -17.553 1.00 95.06 96 PRO A CA 1
ATOM 741 C C . PRO A 1 96 ? 2.503 7.980 -18.722 1.00 95.06 96 PRO A C 1
ATOM 743 O O . PRO A 1 96 ? 1.338 7.601 -18.797 1.00 95.06 96 PRO A O 1
ATOM 746 N N . SER A 1 97 ? 3.433 7.568 -19.590 1.00 95.19 97 SER A N 1
ATOM 747 C CA . SER A 1 97 ? 3.123 6.703 -20.735 1.00 95.19 97 SER A CA 1
ATOM 748 C C . SER A 1 97 ? 2.688 5.296 -20.318 1.00 95.19 97 SER A C 1
ATOM 750 O O . SER A 1 97 ? 1.872 4.681 -21.007 1.00 95.19 97 SER A O 1
ATOM 752 N N . LEU A 1 98 ? 3.232 4.767 -19.218 1.00 96.31 98 LEU A N 1
ATOM 753 C CA . LEU A 1 98 ? 2.817 3.476 -18.676 1.00 96.31 98 LEU A CA 1
ATOM 754 C C . LEU A 1 98 ? 1.373 3.535 -18.160 1.00 96.31 98 LEU A C 1
ATOM 756 O O . LEU A 1 98 ? 0.584 2.646 -18.484 1.00 96.31 98 LEU A O 1
ATOM 760 N N . ILE A 1 99 ? 1.026 4.587 -17.408 1.00 95.88 99 ILE A N 1
ATOM 761 C CA . ILE A 1 99 ? -0.327 4.808 -16.873 1.00 95.88 99 ILE A CA 1
ATOM 762 C C . ILE A 1 99 ? -1.353 4.803 -18.009 1.00 95.88 99 ILE A C 1
ATOM 764 O O . ILE A 1 99 ? -2.300 4.012 -17.983 1.00 95.88 99 ILE A O 1
ATOM 768 N N . ASP A 1 100 ? -1.135 5.634 -19.032 1.00 94.50 100 ASP A N 1
ATOM 769 C CA . ASP A 1 100 ? -2.063 5.764 -20.158 1.00 94.50 100 ASP A CA 1
ATOM 770 C C . ASP A 1 100 ? -2.281 4.423 -20.865 1.00 94.50 100 ASP A C 1
ATOM 772 O O . ASP A 1 100 ? -3.413 4.037 -21.169 1.00 94.50 100 ASP A O 1
ATOM 776 N N . ARG A 1 101 ? -1.206 3.658 -21.080 1.00 95.31 101 ARG A N 1
ATOM 777 C CA . ARG A 1 101 ? -1.287 2.364 -21.768 1.00 95.31 101 ARG A CA 1
ATOM 778 C C . ARG A 1 101 ? -1.952 1.282 -20.926 1.00 95.31 101 ARG A C 1
ATOM 780 O O . ARG A 1 101 ? -2.725 0.503 -21.479 1.00 95.31 101 ARG A O 1
ATOM 787 N N . LEU A 1 102 ? -1.687 1.206 -19.620 1.00 96.38 102 LEU A N 1
ATOM 788 C CA . LEU A 1 102 ? -2.335 0.210 -18.754 1.00 96.38 102 LEU A CA 1
ATOM 789 C C . LEU A 1 102 ? -3.840 0.473 -18.688 1.00 96.38 102 LEU A C 1
ATOM 791 O O . LEU A 1 102 ? -4.638 -0.459 -18.827 1.00 96.38 102 LEU A O 1
ATOM 795 N N . LYS A 1 103 ? -4.221 1.752 -18.606 1.00 94.12 103 LYS A N 1
ATOM 796 C CA . LYS A 1 103 ? -5.616 2.190 -18.620 1.00 94.12 103 LYS A CA 1
ATOM 797 C C . LYS A 1 103 ? -6.348 1.785 -19.902 1.00 94.12 103 LYS A C 1
ATOM 799 O O . LYS A 1 103 ? -7.469 1.290 -19.811 1.00 94.12 103 LYS A O 1
ATOM 804 N N . LEU A 1 104 ? -5.719 1.911 -21.077 1.00 95.31 104 LEU A N 1
ATOM 805 C CA . LEU A 1 104 ? -6.291 1.443 -22.354 1.00 95.31 104 LEU A CA 1
ATOM 806 C C . LEU A 1 104 ? -6.577 -0.067 -22.372 1.00 95.31 104 LEU A C 1
ATOM 808 O O . LEU A 1 104 ? -7.452 -0.524 -23.104 1.00 95.31 104 LEU A O 1
ATOM 812 N N . HIS A 1 105 ? -5.861 -0.843 -21.561 1.00 96.06 105 HIS A N 1
ATOM 813 C CA . HIS A 1 105 ? -6.072 -2.282 -21.415 1.00 96.06 105 HIS A CA 1
ATOM 814 C C . HIS A 1 105 ? -6.958 -2.660 -20.222 1.00 96.06 105 HIS A C 1
ATOM 816 O O . HIS A 1 105 ? -7.113 -3.853 -19.955 1.00 96.06 105 HIS A O 1
ATOM 822 N N . GLY A 1 106 ? -7.537 -1.679 -19.520 1.00 95.38 106 GLY A N 1
ATOM 823 C CA . GLY A 1 106 ? -8.360 -1.902 -18.331 1.00 95.38 106 GLY A CA 1
ATOM 824 C C . GLY A 1 106 ? -7.580 -2.459 -17.137 1.00 95.38 106 GLY A C 1
ATOM 825 O O . GLY A 1 106 ? -8.186 -3.034 -16.237 1.00 95.38 106 GLY A O 1
ATOM 826 N N . ILE A 1 107 ? -6.251 -2.327 -17.132 1.00 96.81 107 ILE A N 1
ATOM 827 C CA . ILE A 1 107 ? -5.398 -2.818 -16.049 1.00 96.81 107 ILE A CA 1
ATOM 828 C C . ILE A 1 107 ? -5.233 -1.713 -15.013 1.00 96.81 107 ILE A C 1
ATOM 830 O O . ILE A 1 107 ? -4.831 -0.596 -15.341 1.00 96.81 107 ILE A O 1
ATOM 834 N N . LYS A 1 108 ? -5.535 -2.054 -13.761 1.00 96.94 108 LYS A N 1
ATOM 835 C CA . LYS A 1 108 ? -5.375 -1.169 -12.611 1.00 96.94 108 LYS A CA 1
ATOM 836 C C . LYS A 1 108 ? -3.903 -0.995 -12.266 1.00 96.94 108 LYS A C 1
ATOM 838 O O . LYS A 1 108 ? -3.130 -1.953 -12.353 1.00 96.94 108 LYS A O 1
ATOM 843 N N . LEU A 1 109 ? -3.531 0.205 -11.837 1.00 97.56 109 LEU A N 1
ATOM 844 C CA . LEU A 1 109 ? -2.163 0.535 -11.452 1.00 97.56 109 LEU A CA 1
ATOM 845 C C . LEU A 1 109 ? -2.119 1.065 -10.024 1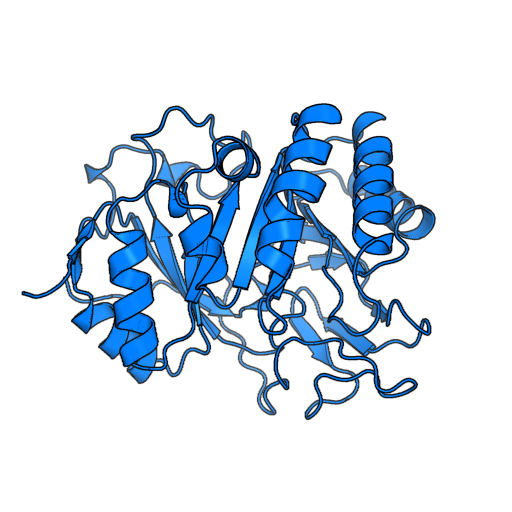.00 97.56 109 LEU A C 1
ATOM 847 O O . LEU A 1 109 ? -2.858 1.978 -9.663 1.00 97.56 109 LEU A O 1
ATOM 851 N N . GLY A 1 110 ? -1.215 0.510 -9.228 1.00 97.38 110 GLY A N 1
ATOM 852 C CA . GLY A 1 110 ? -0.847 1.042 -7.927 1.00 97.38 110 GLY A CA 1
ATOM 853 C C . GLY A 1 110 ? 0.618 1.448 -7.898 1.00 97.38 110 GLY A C 1
ATOM 854 O O . GLY A 1 110 ? 1.439 0.903 -8.639 1.00 97.38 110 GLY A O 1
ATOM 855 N N . ILE A 1 111 ? 0.953 2.416 -7.055 1.00 96.88 111 ILE A N 1
ATOM 856 C CA . ILE A 1 111 ? 2.310 2.951 -6.964 1.00 96.88 111 ILE A CA 1
ATOM 857 C C . ILE A 1 111 ? 2.698 3.225 -5.517 1.00 96.88 111 ILE A C 1
ATOM 859 O O . ILE A 1 111 ? 1.926 3.787 -4.740 1.00 96.88 111 ILE A O 1
ATOM 863 N N . LYS A 1 112 ? 3.919 2.836 -5.166 1.00 95.19 112 LYS A N 1
ATOM 864 C CA . LYS A 1 112 ? 4.597 3.291 -3.957 1.00 95.19 112 LYS A CA 1
ATOM 865 C C . LYS A 1 112 ? 5.295 4.614 -4.246 1.00 95.19 112 LYS A C 1
ATOM 867 O O . LYS A 1 112 ? 5.960 4.734 -5.272 1.00 95.19 112 LYS A O 1
ATOM 872 N N . VAL A 1 113 ? 5.177 5.578 -3.344 1.00 93.94 113 VAL A N 1
ATOM 873 C CA . VAL A 1 113 ? 5.851 6.875 -3.454 1.00 93.94 113 VAL A CA 1
ATOM 874 C C . VAL A 1 113 ? 6.324 7.341 -2.089 1.00 93.94 113 VAL A C 1
ATOM 876 O O . VAL A 1 113 ? 5.590 7.230 -1.105 1.00 93.94 113 VAL A O 1
ATOM 879 N N . ARG A 1 114 ? 7.528 7.905 -2.006 1.00 91.31 114 ARG A N 1
ATOM 880 C CA . ARG A 1 114 ? 7.972 8.568 -0.779 1.00 91.31 114 ARG A CA 1
ATOM 881 C C . ARG A 1 114 ? 7.403 9.971 -0.642 1.00 91.31 114 ARG A C 1
ATOM 883 O O . ARG A 1 114 ? 7.331 10.740 -1.601 1.00 91.31 114 ARG A O 1
ATOM 890 N N . ALA A 1 115 ? 7.081 10.347 0.588 1.00 92.00 115 ALA A N 1
ATOM 891 C CA . ALA A 1 115 ? 6.593 11.674 0.937 1.00 92.00 115 ALA A CA 1
ATOM 892 C C . ALA A 1 115 ? 7.527 12.805 0.460 1.00 92.00 115 ALA A C 1
ATOM 894 O O . ALA A 1 115 ? 7.035 13.839 0.007 1.00 92.00 115 ALA A O 1
ATOM 895 N N . GLU A 1 116 ? 8.853 12.611 0.460 1.00 89.12 116 GLU A N 1
ATOM 896 C CA . GLU A 1 116 ? 9.788 13.616 -0.071 1.00 89.12 116 GLU A CA 1
ATOM 897 C C . GLU A 1 116 ? 9.595 13.891 -1.574 1.00 89.12 116 GLU A C 1
ATOM 899 O O . GLU A 1 116 ? 9.819 15.010 -2.033 1.00 89.12 116 GLU A O 1
ATOM 904 N N . MET A 1 117 ? 9.160 12.899 -2.353 1.00 90.50 117 MET A N 1
ATOM 905 C CA . MET A 1 117 ? 8.911 13.064 -3.790 1.00 90.50 117 MET A CA 1
ATOM 906 C C . MET A 1 117 ? 7.602 13.790 -4.069 1.00 90.50 117 MET A C 1
ATOM 908 O O . MET A 1 117 ? 7.518 14.576 -5.017 1.00 90.50 117 MET A O 1
ATOM 912 N N . ILE A 1 118 ? 6.602 13.561 -3.214 1.00 90.38 118 ILE A N 1
ATOM 913 C CA . ILE A 1 118 ? 5.344 14.305 -3.240 1.00 90.38 118 ILE A CA 1
ATOM 914 C C . ILE A 1 118 ? 5.613 15.784 -2.958 1.00 90.38 118 ILE A C 1
ATOM 916 O O . ILE A 1 118 ? 5.110 16.639 -3.685 1.00 90.38 118 ILE A O 1
ATOM 920 N N . GLU A 1 119 ? 6.436 16.103 -1.954 1.00 88.94 119 GLU A N 1
ATOM 921 C CA . GLU A 1 119 ? 6.755 17.499 -1.636 1.00 88.94 119 GLU A CA 1
ATOM 922 C C . GLU A 1 119 ? 7.487 18.211 -2.777 1.00 88.94 119 GLU A C 1
ATOM 924 O O . GLU A 1 119 ? 7.124 19.336 -3.128 1.00 88.94 119 GLU A O 1
ATOM 929 N N . LYS A 1 120 ? 8.436 17.523 -3.422 1.00 87.81 120 LYS A N 1
ATOM 930 C CA . LYS A 1 120 ? 9.137 18.010 -4.620 1.00 87.81 120 LYS A CA 1
ATOM 931 C C . LYS A 1 120 ? 8.247 18.070 -5.868 1.00 87.81 120 LYS A C 1
ATOM 933 O O . LYS A 1 120 ? 8.717 18.475 -6.930 1.00 87.81 120 LYS A O 1
ATOM 938 N N . ARG A 1 121 ? 6.974 17.664 -5.763 1.00 84.62 121 ARG A N 1
ATOM 939 C CA . ARG A 1 121 ? 5.969 17.629 -6.840 1.00 84.62 121 ARG A CA 1
ATOM 940 C C . ARG A 1 121 ? 6.399 16.821 -8.066 1.00 84.62 121 ARG A C 1
ATOM 942 O O . ARG A 1 121 ? 5.946 17.087 -9.180 1.00 84.62 121 ARG A O 1
ATOM 949 N N . VAL A 1 122 ? 7.242 15.808 -7.877 1.00 83.25 122 VAL A N 1
ATOM 950 C CA . VAL A 1 122 ? 7.715 14.963 -8.979 1.00 83.25 122 VAL A CA 1
ATOM 951 C C . VAL A 1 122 ? 6.552 14.117 -9.493 1.00 83.25 122 VAL A C 1
ATOM 953 O O . VAL A 1 122 ? 6.008 13.298 -8.757 1.00 83.25 122 VAL A O 1
ATOM 956 N N . ASN A 1 123 ? 6.149 14.336 -10.749 1.00 82.88 123 ASN A N 1
ATOM 957 C CA . ASN A 1 123 ? 5.045 13.625 -11.409 1.00 82.88 123 ASN A CA 1
ATOM 958 C C . ASN A 1 123 ? 3.732 13.573 -10.595 1.00 82.88 123 ASN A C 1
ATOM 960 O O . ASN A 1 123 ? 2.928 12.655 -10.753 1.00 82.88 123 ASN A O 1
ATOM 964 N N . ILE A 1 124 ? 3.462 14.583 -9.761 1.00 83.44 124 ILE A N 1
ATOM 965 C CA . ILE A 1 124 ? 2.302 14.591 -8.855 1.00 83.44 124 ILE A CA 1
ATOM 966 C C . ILE A 1 124 ? 0.953 14.510 -9.588 1.00 83.44 124 ILE A C 1
ATOM 968 O O . ILE A 1 124 ? 0.019 13.865 -9.118 1.00 83.44 124 ILE A O 1
ATOM 972 N N . SER A 1 125 ? 0.854 15.097 -10.783 1.00 85.25 125 SER A N 1
ATOM 973 C CA . SER A 1 125 ? -0.340 14.996 -11.630 1.00 85.25 125 SER A CA 1
ATOM 974 C C . SER A 1 125 ? -0.619 13.557 -12.073 1.00 85.25 125 SER A C 1
ATOM 976 O O . SER A 1 125 ? -1.780 13.161 -12.173 1.00 85.25 125 SER A O 1
ATOM 978 N N . SER A 1 126 ? 0.437 12.763 -12.278 1.00 88.25 126 SER A N 1
ATOM 979 C CA . SER A 1 126 ? 0.343 11.352 -12.664 1.00 88.25 126 SER A CA 1
ATOM 980 C C . SER A 1 126 ? -0.162 10.481 -11.515 1.00 88.25 126 SER A C 1
ATOM 982 O O . SER A 1 126 ? -0.886 9.520 -11.758 1.00 88.25 126 SER A O 1
ATOM 984 N N . LEU A 1 127 ? 0.128 10.846 -10.261 1.00 88.19 127 LEU A N 1
ATOM 985 C CA . LEU A 1 127 ? -0.421 10.155 -9.088 1.00 88.19 127 LEU A CA 1
ATOM 986 C C . LEU A 1 127 ? -1.950 10.232 -9.036 1.00 88.19 127 LEU A C 1
ATOM 988 O O . LEU A 1 127 ? -2.609 9.284 -8.629 1.00 88.19 127 LEU A O 1
ATOM 992 N N . GLY A 1 128 ? -2.546 11.318 -9.525 1.00 86.69 128 GLY A N 1
ATOM 993 C CA . GLY A 1 128 ? -4.000 11.395 -9.647 1.00 86.69 128 GLY A CA 1
ATOM 994 C C . GLY A 1 128 ? -4.583 10.438 -10.692 1.00 86.69 128 GLY A C 1
ATOM 995 O O . GLY A 1 128 ? -5.801 10.345 -10.797 1.00 86.69 128 GLY A O 1
ATOM 996 N N . LEU A 1 129 ? -3.778 9.791 -11.533 1.00 90.88 129 LEU A N 1
ATOM 997 C CA . LEU A 1 129 ? -4.251 8.940 -12.631 1.00 90.88 129 LEU A CA 1
ATOM 998 C C . LEU A 1 129 ? -4.166 7.439 -12.322 1.00 90.88 129 LEU A C 1
ATOM 1000 O O . LEU A 1 129 ? -4.640 6.647 -13.134 1.00 90.88 129 LEU A O 1
ATOM 1004 N N . VAL A 1 130 ? -3.586 7.061 -11.179 1.00 94.50 130 VAL A N 1
ATOM 1005 C CA . VAL A 1 130 ? -3.504 5.666 -10.723 1.00 94.50 130 VAL A CA 1
ATOM 1006 C C . VAL A 1 130 ? -4.723 5.275 -9.877 1.00 94.50 130 VAL A C 1
ATOM 1008 O O . VAL A 1 130 ? -5.551 6.118 -9.537 1.00 94.50 130 VAL A O 1
ATOM 1011 N N . ASP A 1 131 ? -4.834 3.995 -9.528 1.00 95.31 131 ASP A N 1
ATOM 1012 C CA . ASP A 1 131 ? -5.940 3.449 -8.733 1.00 95.31 131 ASP A CA 1
ATOM 1013 C C . ASP A 1 131 ? -5.594 3.302 -7.244 1.00 95.31 131 ASP A C 1
ATOM 1015 O O . ASP A 1 131 ? -6.485 3.331 -6.393 1.00 95.31 131 ASP A O 1
ATOM 1019 N N . ALA A 1 132 ? -4.309 3.148 -6.916 1.00 95.88 132 ALA A N 1
ATOM 1020 C CA . ALA A 1 132 ? -3.838 3.026 -5.541 1.00 95.88 132 ALA A CA 1
ATOM 1021 C C . ALA A 1 132 ? -2.488 3.721 -5.328 1.00 95.88 132 ALA A C 1
ATOM 1023 O O . ALA A 1 132 ? -1.571 3.578 -6.136 1.00 95.88 132 ALA A O 1
ATOM 1024 N N . ILE A 1 133 ? -2.340 4.423 -4.207 1.00 96.06 133 ILE A N 1
ATOM 1025 C CA . ILE A 1 133 ? -1.073 5.017 -3.780 1.00 96.06 133 ILE A CA 1
ATOM 1026 C C . ILE A 1 133 ? -0.731 4.512 -2.385 1.00 96.06 133 ILE A C 1
ATOM 1028 O O . ILE A 1 133 ? -1.514 4.666 -1.448 1.00 96.06 133 ILE A O 1
ATOM 1032 N N . LEU A 1 134 ? 0.470 3.968 -2.247 1.00 96.44 134 LEU A N 1
ATOM 1033 C CA . LEU A 1 134 ? 1.107 3.751 -0.959 1.00 96.44 134 LEU A CA 1
ATOM 1034 C C . LEU A 1 134 ? 2.105 4.883 -0.716 1.00 96.44 134 LEU A C 1
ATOM 1036 O O . LEU A 1 134 ? 3.118 4.970 -1.411 1.00 96.44 134 LEU A O 1
ATOM 1040 N N . VAL A 1 135 ? 1.815 5.756 0.246 1.00 95.44 135 VAL A N 1
ATOM 1041 C CA . VAL A 1 135 ? 2.709 6.858 0.615 1.00 95.44 135 VAL A CA 1
ATOM 1042 C C . VAL A 1 135 ? 3.613 6.414 1.754 1.00 95.44 135 VAL A C 1
ATOM 1044 O O . VAL A 1 135 ? 3.158 6.254 2.886 1.00 95.44 135 VAL A O 1
ATOM 1047 N N . GLU A 1 136 ? 4.900 6.264 1.473 1.00 93.31 136 GLU A N 1
ATOM 1048 C CA . GLU A 1 136 ? 5.913 6.014 2.494 1.00 93.31 136 GLU A CA 1
ATOM 1049 C C . GLU A 1 136 ? 6.339 7.325 3.153 1.00 93.31 136 GLU A C 1
ATOM 1051 O O . GLU A 1 136 ? 6.764 8.276 2.492 1.00 93.31 136 GLU A O 1
ATOM 1056 N N . ILE A 1 137 ? 6.234 7.371 4.475 1.00 92.31 137 ILE A N 1
ATOM 1057 C CA . ILE A 1 137 ? 6.559 8.521 5.310 1.00 92.31 137 ILE A CA 1
ATOM 1058 C C . ILE A 1 137 ? 7.656 8.087 6.285 1.00 92.31 137 ILE A C 1
ATOM 1060 O O . ILE A 1 137 ? 7.359 7.535 7.348 1.00 92.31 137 ILE A O 1
ATOM 1064 N N . PRO A 1 138 ? 8.929 8.352 5.967 1.00 88.06 138 PRO A N 1
ATOM 1065 C CA . PRO A 1 138 ? 10.005 8.066 6.896 1.00 88.06 138 PRO A CA 1
ATOM 1066 C C . PRO A 1 138 ? 9.866 8.795 8.235 1.00 88.06 138 PRO A C 1
ATOM 1068 O O . PRO A 1 138 ? 9.419 9.950 8.321 1.00 88.06 138 PRO A O 1
ATOM 1071 N N . SER A 1 139 ? 10.298 8.136 9.307 1.00 86.19 139 SER A N 1
ATOM 1072 C CA . SER A 1 139 ? 10.225 8.677 10.666 1.00 86.19 139 SER A CA 1
ATOM 1073 C C . SER A 1 139 ? 11.001 9.985 10.846 1.00 86.19 139 SER A C 1
ATOM 1075 O O . SER A 1 139 ? 10.563 10.822 11.626 1.00 86.19 139 SER A O 1
ATOM 1077 N N . TRP A 1 140 ? 12.057 10.239 10.070 1.00 84.44 140 TRP A N 1
ATOM 1078 C CA . TRP A 1 140 ? 12.850 11.476 10.146 1.00 84.44 140 TRP A CA 1
ATOM 1079 C C . TRP A 1 140 ? 12.222 12.696 9.458 1.00 84.44 140 TRP A C 1
ATOM 1081 O O . TRP A 1 140 ? 12.752 13.799 9.580 1.00 84.44 140 TRP A O 1
ATOM 1091 N N . ILE A 1 141 ? 11.120 12.546 8.712 1.00 86.31 141 ILE A N 1
ATOM 1092 C CA . ILE A 1 141 ? 10.454 13.695 8.077 1.00 86.31 141 ILE A CA 1
ATOM 1093 C C . ILE A 1 141 ? 10.003 14.705 9.147 1.00 86.31 141 ILE A C 1
ATOM 1095 O O . ILE A 1 141 ? 9.373 14.321 10.130 1.00 86.31 141 ILE A O 1
ATOM 1099 N N . SER A 1 142 ? 10.283 15.997 8.969 1.00 87.38 142 SER A N 1
ATOM 1100 C CA . SER A 1 142 ? 9.846 17.021 9.928 1.00 87.38 142 SER A CA 1
ATOM 1101 C C . SER A 1 142 ? 8.320 17.190 9.936 1.00 87.38 142 SER A C 1
ATOM 1103 O O . SER A 1 142 ? 7.638 16.871 8.960 1.00 87.38 142 SER A O 1
ATOM 1105 N N . GLY A 1 143 ? 7.768 17.723 11.031 1.00 86.88 143 GLY A N 1
ATOM 1106 C CA . GLY A 1 143 ? 6.330 18.007 11.130 1.00 86.88 143 GLY A CA 1
ATOM 1107 C C . GLY A 1 143 ? 5.829 18.977 10.052 1.00 86.88 143 GLY A C 1
ATOM 1108 O O . GLY A 1 143 ? 4.756 18.766 9.492 1.00 86.88 143 GLY A O 1
ATOM 1109 N N . ASP A 1 144 ? 6.622 19.993 9.705 1.00 88.31 144 ASP A N 1
ATOM 1110 C CA . ASP A 1 144 ? 6.269 20.963 8.658 1.00 88.31 144 ASP A CA 1
ATOM 1111 C C . ASP A 1 144 ? 6.260 20.325 7.267 1.00 88.31 144 ASP A C 1
ATOM 1113 O O . ASP A 1 144 ? 5.323 20.528 6.492 1.00 88.31 144 ASP A O 1
ATOM 1117 N N . LEU A 1 145 ? 7.261 19.487 6.970 1.00 88.75 145 LEU A N 1
ATOM 1118 C CA . LEU A 1 145 ? 7.310 18.728 5.722 1.00 88.75 145 LEU A CA 1
ATOM 1119 C C . LEU A 1 145 ? 6.120 17.764 5.624 1.00 88.75 145 LEU A C 1
ATOM 1121 O O . LEU A 1 145 ? 5.474 17.690 4.581 1.00 88.75 145 LEU A O 1
ATOM 1125 N N . LEU A 1 146 ? 5.782 17.076 6.719 1.00 90.94 146 LEU A N 1
ATOM 1126 C CA . LEU A 1 146 ? 4.614 16.200 6.778 1.00 90.94 146 LEU A CA 1
ATOM 1127 C C . LEU A 1 146 ? 3.324 16.969 6.464 1.00 90.94 146 LEU A C 1
ATOM 1129 O O . LEU A 1 146 ? 2.550 16.535 5.614 1.00 90.94 146 LEU A O 1
ATOM 1133 N N . LYS A 1 147 ? 3.108 18.134 7.084 1.00 91.00 147 LYS A N 1
ATOM 1134 C CA . LYS A 1 147 ? 1.938 18.979 6.802 1.00 91.00 147 LYS A CA 1
ATOM 1135 C C . LYS A 1 147 ? 1.876 19.393 5.335 1.00 91.00 147 LYS A C 1
ATOM 1137 O O . LYS A 1 147 ? 0.829 19.255 4.709 1.00 91.00 147 LYS A O 1
ATOM 1142 N N . LYS A 1 148 ? 2.995 19.837 4.762 1.00 89.94 148 LYS A N 1
ATOM 1143 C CA . LYS A 1 148 ? 3.067 20.210 3.344 1.00 89.94 148 LYS A CA 1
ATOM 1144 C C . LYS A 1 148 ? 2.694 19.041 2.427 1.00 89.94 148 LYS A C 1
ATOM 1146 O O . LYS A 1 148 ? 1.911 19.201 1.490 1.00 89.94 148 LYS A O 1
ATOM 1151 N N . VAL A 1 149 ? 3.201 17.841 2.706 1.00 90.00 149 VAL A N 1
ATOM 1152 C CA . VAL A 1 149 ? 2.847 16.626 1.954 1.00 90.00 149 VAL A CA 1
ATOM 1153 C C . VAL A 1 149 ? 1.353 16.311 2.080 1.00 90.00 149 VAL A C 1
ATOM 1155 O O . VAL A 1 149 ? 0.693 16.085 1.068 1.00 90.00 149 VAL A O 1
ATOM 1158 N N . LEU A 1 150 ? 0.800 16.334 3.293 1.00 89.69 150 LEU A N 1
ATOM 1159 C CA . LEU A 1 150 ? -0.593 15.961 3.550 1.00 89.69 150 LEU A CA 1
ATOM 1160 C C . LEU A 1 150 ? -1.595 16.981 2.982 1.00 89.69 150 LEU A C 1
ATOM 1162 O O . LEU A 1 150 ? -2.449 16.628 2.166 1.00 89.69 150 LEU A O 1
ATOM 1166 N N . TYR A 1 151 ? -1.491 18.246 3.389 1.00 88.69 151 TYR A N 1
ATOM 1167 C CA . TYR A 1 151 ? -2.534 19.248 3.147 1.00 88.69 151 TYR A CA 1
ATOM 1168 C C . TYR A 1 151 ? -2.397 19.967 1.806 1.00 88.69 151 TYR A C 1
ATOM 1170 O O . TYR A 1 151 ? -3.411 20.298 1.200 1.00 88.69 151 TYR A O 1
ATOM 1178 N N . GLU A 1 152 ? -1.179 20.202 1.311 1.00 86.62 152 GLU A N 1
ATOM 1179 C CA . GLU A 1 152 ? -1.011 20.885 0.020 1.00 86.62 152 GLU A CA 1
ATOM 1180 C C . GLU A 1 152 ? -1.050 19.909 -1.154 1.00 86.62 152 GLU A C 1
ATOM 1182 O O . GLU A 1 152 ? -1.549 20.243 -2.226 1.00 86.62 152 GLU A O 1
ATOM 1187 N N . ASN A 1 153 ? -0.516 18.700 -0.965 1.00 86.19 153 ASN A N 1
ATOM 1188 C CA . ASN A 1 153 ? -0.289 17.772 -2.065 1.00 86.19 153 ASN A CA 1
ATOM 1189 C C . ASN A 1 153 ? -1.299 16.623 -2.043 1.00 86.19 153 ASN A C 1
ATOM 1191 O O . ASN A 1 153 ? -2.116 16.529 -2.957 1.00 86.19 153 ASN A O 1
ATOM 1195 N N . ILE A 1 154 ? -1.316 15.787 -1.002 1.00 85.44 154 ILE A N 1
ATOM 1196 C CA . ILE A 1 154 ? -2.205 14.614 -0.951 1.00 85.44 154 ILE A CA 1
ATOM 1197 C C . ILE A 1 154 ? -3.678 15.027 -1.009 1.00 85.44 154 ILE A C 1
ATOM 1199 O O . ILE A 1 154 ? -4.434 14.431 -1.776 1.00 85.44 154 ILE A O 1
ATOM 1203 N N . LEU A 1 155 ? -4.086 16.073 -0.287 1.00 84.75 155 LEU A N 1
ATOM 1204 C CA . LEU A 1 155 ? -5.465 16.570 -0.338 1.00 84.75 155 LEU A CA 1
ATOM 1205 C C . LEU A 1 155 ? -5.898 16.952 -1.767 1.00 84.75 155 LEU A C 1
ATOM 1207 O O . LEU A 1 155 ? -7.018 16.651 -2.170 1.00 84.75 155 LEU A O 1
ATOM 1211 N N . SER A 1 156 ? -4.996 17.538 -2.562 1.00 81.69 156 SER A N 1
ATOM 1212 C CA . SER A 1 156 ? -5.281 17.897 -3.959 1.00 81.69 156 SER A CA 1
ATOM 1213 C C . SER A 1 156 ? -5.487 16.669 -4.858 1.00 81.69 156 SER A C 1
ATOM 1215 O O . SER A 1 156 ? -6.342 16.686 -5.746 1.00 81.69 156 SER A O 1
ATOM 1217 N N . ILE A 1 157 ? -4.752 15.583 -4.593 1.00 82.44 157 ILE A N 1
ATOM 1218 C CA . ILE A 1 157 ? -4.839 14.313 -5.330 1.00 82.44 157 ILE A CA 1
ATOM 1219 C C . ILE A 1 157 ? -6.113 13.551 -4.922 1.00 82.44 157 ILE A C 1
ATOM 1221 O O . ILE A 1 157 ? -6.782 12.942 -5.761 1.00 82.44 157 ILE A O 1
ATOM 1225 N N . LEU A 1 158 ? -6.486 13.626 -3.641 1.00 78.44 158 LEU A N 1
ATOM 1226 C CA . LEU A 1 158 ? -7.655 12.960 -3.065 1.00 78.44 158 LEU A CA 1
ATOM 1227 C C . LEU A 1 158 ? -8.998 13.496 -3.581 1.00 78.44 158 LEU A C 1
ATOM 1229 O O . LEU A 1 158 ? -10.013 12.854 -3.344 1.00 78.44 158 LEU A O 1
ATOM 1233 N N . ASN A 1 159 ? -9.062 14.588 -4.344 1.00 67.12 159 ASN A N 1
ATOM 1234 C CA . ASN A 1 159 ? -10.332 15.055 -4.924 1.00 67.12 159 ASN A CA 1
ATOM 1235 C C . ASN A 1 159 ? -11.004 14.046 -5.883 1.00 67.12 159 ASN A C 1
ATOM 1237 O O . ASN A 1 159 ? -12.142 14.254 -6.294 1.00 67.12 159 ASN A O 1
ATOM 1241 N N . LYS A 1 160 ? -10.336 12.940 -6.234 1.00 67.94 160 LYS A N 1
ATOM 1242 C CA . LYS A 1 160 ? -10.918 11.834 -7.004 1.00 67.94 160 LYS A CA 1
ATOM 1243 C C . LYS A 1 160 ? -11.532 10.783 -6.077 1.00 67.94 160 LYS A C 1
ATOM 1245 O O . LYS A 1 160 ? -10.844 10.246 -5.202 1.00 67.94 160 LYS A O 1
ATOM 1250 N N . GLU A 1 161 ? -12.813 10.480 -6.291 1.00 66.06 161 GLU A N 1
ATOM 1251 C CA . GLU A 1 161 ? -13.601 9.574 -5.439 1.00 66.06 161 GLU A CA 1
ATOM 1252 C C . GLU A 1 161 ? -13.078 8.126 -5.425 1.00 66.06 161 GLU A C 1
ATOM 1254 O O . GLU A 1 161 ? -13.174 7.465 -4.393 1.00 66.06 161 GLU A O 1
ATOM 1259 N N . ASP A 1 162 ? -12.451 7.662 -6.512 1.00 80.88 162 ASP A N 1
ATOM 1260 C CA . ASP A 1 162 ? -12.038 6.256 -6.675 1.00 80.88 162 ASP A CA 1
ATOM 1261 C C . ASP A 1 162 ? -10.565 5.960 -6.351 1.00 80.88 162 ASP A C 1
ATOM 1263 O O . ASP A 1 162 ? -10.128 4.814 -6.442 1.00 80.88 162 ASP A O 1
ATOM 1267 N N . LEU A 1 163 ? -9.776 6.967 -5.968 1.00 90.94 163 LEU A N 1
ATOM 1268 C CA . LEU A 1 163 ? -8.366 6.762 -5.640 1.00 90.94 163 LEU A CA 1
ATOM 1269 C C . LEU A 1 163 ? -8.199 6.176 -4.231 1.00 90.94 163 LEU A C 1
ATOM 1271 O O . LEU A 1 163 ? -8.559 6.822 -3.238 1.00 90.94 163 LEU A O 1
ATOM 1275 N N . TYR A 1 164 ? -7.578 5.002 -4.129 1.00 94.06 164 TYR A N 1
ATOM 1276 C CA . TYR A 1 164 ? -7.159 4.440 -2.848 1.00 94.06 164 TYR A CA 1
ATOM 1277 C C . TYR A 1 164 ? -5.830 5.042 -2.386 1.00 94.06 164 TYR A C 1
ATOM 1279 O O . TYR A 1 164 ? -4.878 5.110 -3.161 1.00 94.06 164 TYR A O 1
ATOM 1287 N N . ILE A 1 165 ? -5.744 5.439 -1.116 1.00 94.25 165 ILE A N 1
ATOM 1288 C CA . ILE A 1 165 ? -4.489 5.875 -0.496 1.00 94.25 165 ILE A CA 1
ATOM 1289 C C . ILE A 1 165 ? -4.300 5.139 0.824 1.00 94.25 165 ILE A C 1
ATOM 1291 O O . ILE A 1 165 ? -5.235 5.017 1.616 1.00 94.25 165 ILE A O 1
ATOM 1295 N N . GLU A 1 166 ? -3.070 4.710 1.069 1.00 95.62 166 GLU A N 1
ATOM 1296 C CA . GLU A 1 166 ? -2.608 4.201 2.352 1.00 95.62 166 GLU A CA 1
ATOM 1297 C C . GLU A 1 166 ? -1.302 4.890 2.735 1.00 95.62 166 GLU A C 1
ATOM 1299 O O . GLU A 1 166 ? -0.450 5.154 1.884 1.00 95.62 166 GLU A O 1
ATOM 1304 N N . LEU A 1 167 ? -1.168 5.230 4.014 1.00 95.81 167 LEU A N 1
ATOM 1305 C CA . LEU A 1 167 ? 0.014 5.892 4.552 1.00 95.81 167 LEU A CA 1
ATOM 1306 C C . LEU A 1 167 ? 0.829 4.860 5.328 1.00 95.81 167 LEU A C 1
ATOM 1308 O O . LEU A 1 167 ? 0.286 4.155 6.177 1.00 95.81 167 LEU A O 1
ATOM 1312 N N . LEU A 1 168 ? 2.128 4.783 5.068 1.00 94.50 168 LEU A N 1
ATOM 1313 C CA . LEU A 1 168 ? 3.037 3.863 5.740 1.00 94.50 168 LEU A CA 1
ATOM 1314 C C . LEU A 1 168 ? 4.163 4.641 6.405 1.00 94.50 168 LEU A C 1
ATOM 1316 O O . LEU A 1 168 ? 5.009 5.222 5.733 1.00 94.50 168 LEU A O 1
ATOM 1320 N N . LEU A 1 169 ? 4.191 4.631 7.733 1.00 92.94 169 LEU A N 1
ATOM 1321 C CA . LEU A 1 169 ? 5.316 5.144 8.501 1.00 92.94 169 LEU A CA 1
ATOM 1322 C C . LEU A 1 169 ? 6.446 4.110 8.492 1.00 92.94 169 LEU A C 1
ATOM 1324 O O . LEU A 1 169 ? 6.261 2.992 8.979 1.00 92.94 169 LEU A O 1
ATOM 1328 N N . THR A 1 170 ? 7.606 4.487 7.955 1.00 88.81 170 THR A N 1
ATOM 1329 C CA . THR A 1 170 ? 8.804 3.634 7.883 1.00 88.81 170 THR A CA 1
ATOM 1330 C C . THR A 1 170 ? 9.884 4.106 8.850 1.00 88.81 170 THR A C 1
ATOM 1332 O O . THR A 1 170 ? 9.814 5.213 9.392 1.00 88.81 170 THR A O 1
ATOM 1335 N N . ASP A 1 171 ? 10.881 3.245 9.083 1.00 81.50 171 ASP A N 1
ATOM 1336 C CA . ASP A 1 171 ? 12.012 3.511 9.983 1.00 81.50 171 ASP A CA 1
ATOM 1337 C C . ASP A 1 171 ? 11.548 3.939 11.381 1.00 81.50 171 ASP A C 1
ATOM 1339 O O . ASP A 1 171 ? 12.073 4.871 11.987 1.00 81.50 171 ASP A O 1
ATOM 1343 N N . VAL A 1 172 ? 10.486 3.299 11.872 1.00 82.19 172 VAL A N 1
ATOM 1344 C CA . VAL A 1 172 ? 9.827 3.689 13.114 1.00 82.19 172 VAL A CA 1
ATOM 1345 C C . VAL A 1 172 ? 10.728 3.346 14.299 1.00 82.19 172 VAL A C 1
ATOM 1347 O O . VAL A 1 172 ? 10.910 2.181 14.643 1.00 82.19 172 VAL A O 1
ATOM 1350 N N . TYR A 1 173 ? 11.236 4.376 14.969 1.00 72.75 173 TYR A N 1
ATOM 1351 C CA . TYR A 1 173 ? 11.866 4.262 16.281 1.00 72.75 173 TYR A CA 1
ATOM 1352 C C . TYR A 1 173 ? 10.918 4.829 17.341 1.00 72.75 173 TYR A C 1
ATOM 1354 O O . TYR A 1 173 ? 10.153 5.762 17.082 1.00 72.75 173 TYR A O 1
ATOM 1362 N N . LEU A 1 174 ? 10.917 4.228 18.534 1.00 62.84 174 LEU A N 1
ATOM 1363 C CA . LEU A 1 174 ? 10.095 4.694 19.650 1.00 62.84 174 LEU A CA 1
ATOM 1364 C C . LEU A 1 174 ? 10.648 6.011 20.190 1.00 62.84 174 LEU A C 1
ATOM 1366 O O . LEU A 1 174 ? 11.451 6.032 21.118 1.00 62.84 174 LEU A O 1
ATOM 1370 N N . GLU A 1 175 ? 10.181 7.107 19.612 1.00 64.38 175 GLU A N 1
ATOM 1371 C CA . GLU A 1 175 ? 10.510 8.456 20.044 1.00 64.38 175 GLU A CA 1
ATOM 1372 C C . GLU A 1 175 ? 9.243 9.290 20.223 1.00 64.38 175 GLU A C 1
ATOM 1374 O O . GLU A 1 175 ? 8.198 9.025 19.624 1.00 64.38 175 GLU A O 1
ATOM 1379 N N . LYS A 1 176 ? 9.351 10.356 21.024 1.00 68.75 176 LYS A N 1
ATOM 1380 C CA . LYS A 1 176 ? 8.295 11.363 21.217 1.00 68.75 176 LYS A CA 1
ATOM 1381 C C . LYS A 1 176 ? 7.736 11.887 19.881 1.00 68.75 176 LYS A C 1
ATOM 1383 O O . LYS A 1 176 ? 6.539 12.140 19.774 1.00 68.75 176 LYS A O 1
ATOM 1388 N N . GLN A 1 177 ? 8.588 11.956 18.857 1.00 77.56 177 GLN A N 1
ATOM 1389 C CA . GLN A 1 177 ? 8.240 12.412 17.511 1.00 77.56 177 GLN A CA 1
ATOM 1390 C C . GLN A 1 177 ? 7.193 11.526 16.816 1.00 77.56 177 GLN A C 1
ATOM 1392 O O . GLN A 1 177 ? 6.392 12.030 16.029 1.00 77.56 177 GLN A O 1
ATOM 1397 N N . LEU A 1 178 ? 7.147 10.220 17.106 1.00 84.38 178 LEU A N 1
ATOM 1398 C CA . LEU A 1 178 ? 6.175 9.317 16.485 1.00 84.38 178 LEU A CA 1
ATOM 1399 C C . LEU A 1 178 ? 4.744 9.637 16.929 1.00 84.38 178 LEU A C 1
ATOM 1401 O O . LEU A 1 178 ? 3.842 9.711 16.097 1.00 84.38 178 LEU A O 1
ATOM 1405 N N . SER A 1 179 ? 4.542 9.874 18.226 1.00 83.62 179 SER A N 1
ATOM 1406 C CA . SER A 1 179 ? 3.240 10.273 18.768 1.00 83.62 179 SER A CA 1
ATOM 1407 C C . SER A 1 179 ? 2.751 11.575 18.134 1.00 83.62 179 SER A C 1
ATOM 1409 O O . SER A 1 179 ? 1.591 11.672 17.744 1.00 83.62 179 SER A O 1
ATOM 1411 N N . GLU A 1 180 ? 3.639 12.562 17.987 1.00 86.56 180 GLU A N 1
ATOM 1412 C CA . GLU A 1 180 ? 3.325 13.852 17.360 1.00 86.56 180 GLU A CA 1
ATOM 1413 C C . GLU A 1 180 ? 2.932 13.682 15.883 1.00 86.56 180 GLU A C 1
ATOM 1415 O O . GLU A 1 180 ? 1.931 14.249 15.442 1.00 86.56 180 GLU A O 1
ATOM 1420 N N . LYS A 1 181 ? 3.647 12.829 15.137 1.00 88.94 181 LYS A N 1
ATOM 1421 C CA . LYS A 1 181 ? 3.303 12.474 13.749 1.00 88.94 181 LYS A CA 1
ATOM 1422 C C . LYS A 1 181 ? 1.956 11.776 13.642 1.00 88.94 181 LYS A C 1
ATOM 1424 O O . LYS A 1 181 ? 1.171 12.120 12.766 1.00 88.94 181 LYS A O 1
ATOM 1429 N N . LEU A 1 182 ? 1.668 10.815 14.520 1.00 89.62 182 LEU A N 1
ATOM 1430 C CA . LEU A 1 182 ? 0.375 10.132 14.530 1.00 89.62 182 LEU A CA 1
ATOM 1431 C C . LEU A 1 182 ? -0.764 11.107 14.822 1.00 89.62 182 LEU A C 1
ATOM 1433 O O . LEU A 1 182 ? -1.802 11.033 14.171 1.00 89.62 182 LEU A O 1
ATOM 1437 N N . VAL A 1 183 ? -0.583 12.039 15.758 1.00 89.19 183 VAL A N 1
ATOM 1438 C CA . VAL A 1 183 ? -1.574 13.092 16.020 1.00 89.19 183 VAL A CA 1
ATOM 1439 C C . VAL A 1 183 ? -1.801 13.943 14.770 1.00 89.19 183 VAL A C 1
ATOM 1441 O O . VAL A 1 183 ? -2.949 14.190 14.410 1.00 89.19 183 VAL A O 1
ATOM 1444 N N . GLU A 1 184 ? -0.738 14.352 14.078 1.00 91.25 184 GLU A N 1
ATOM 1445 C CA . GLU A 1 184 ? -0.860 15.149 12.854 1.00 91.25 184 GLU A CA 1
ATOM 1446 C C . GLU A 1 184 ? -1.548 14.381 11.715 1.00 91.25 184 GLU A C 1
ATOM 1448 O O . GLU A 1 184 ? -2.430 14.920 11.049 1.00 91.25 184 GLU A O 1
ATOM 1453 N N . LEU A 1 185 ? -1.213 13.103 11.533 1.00 92.56 185 LEU A N 1
ATOM 1454 C CA . LEU A 1 185 ? -1.878 12.235 10.563 1.00 92.56 185 LEU A CA 1
ATOM 1455 C C . LEU A 1 185 ? -3.369 12.081 10.879 1.00 92.56 185 LEU A C 1
ATOM 1457 O O . LEU A 1 185 ? -4.191 12.201 9.977 1.00 92.56 185 LEU A O 1
ATOM 1461 N N . ASN A 1 186 ? -3.739 11.867 12.145 1.00 90.69 186 ASN A N 1
ATOM 1462 C CA . ASN A 1 186 ? -5.148 11.777 12.537 1.00 90.69 186 ASN A CA 1
ATOM 1463 C C . ASN A 1 186 ? -5.900 13.087 12.278 1.00 90.69 186 ASN A C 1
ATOM 1465 O O . ASN A 1 186 ? -6.999 13.041 11.732 1.00 90.69 186 ASN A O 1
ATOM 1469 N N . ARG A 1 187 ? -5.298 14.246 12.585 1.00 91.25 187 ARG A N 1
ATOM 1470 C CA . ARG A 1 187 ? -5.886 15.554 12.244 1.00 91.25 187 ARG A CA 1
ATOM 1471 C C . ARG A 1 187 ? -6.128 15.687 10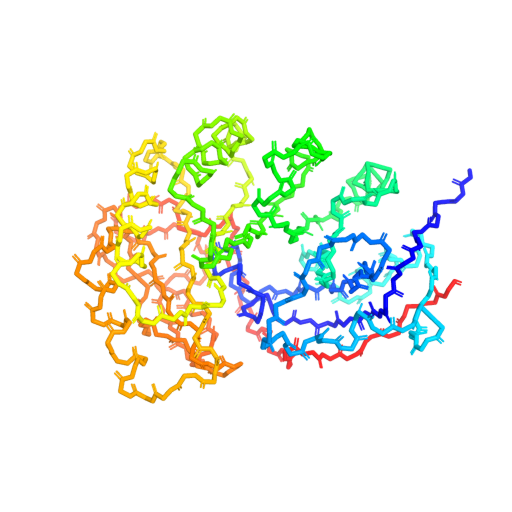.747 1.00 91.25 187 ARG A C 1
ATOM 1473 O O . ARG A 1 187 ? -7.200 16.121 10.342 1.00 91.25 187 ARG A O 1
ATOM 1480 N N . PHE A 1 188 ? -5.171 15.262 9.925 1.00 91.31 188 PHE A N 1
ATOM 1481 C CA . PHE A 1 188 ? -5.354 15.240 8.479 1.00 91.31 188 PHE A CA 1
ATOM 1482 C C . PHE A 1 188 ? -6.528 14.338 8.074 1.00 91.31 188 PHE A C 1
ATOM 1484 O O . PHE A 1 188 ? -7.385 14.770 7.304 1.00 91.31 188 PHE A O 1
ATOM 1491 N N . LEU A 1 189 ? -6.625 13.124 8.628 1.00 89.56 189 LEU A N 1
ATOM 1492 C CA . LEU A 1 189 ? -7.738 12.212 8.343 1.00 89.56 189 LEU A CA 1
ATOM 1493 C C . LEU A 1 189 ? -9.107 12.800 8.716 1.00 89.56 189 LEU A C 1
ATOM 1495 O O . LEU A 1 189 ? -10.082 12.550 8.011 1.00 89.56 189 LEU A O 1
ATOM 1499 N N . GLU A 1 190 ? -9.188 13.601 9.779 1.00 89.06 190 GLU A N 1
ATOM 1500 C CA . GLU A 1 190 ? -10.418 14.292 10.191 1.00 89.06 190 GLU A CA 1
ATOM 1501 C C . GLU A 1 190 ? -10.874 15.362 9.188 1.00 89.06 190 GLU A C 1
ATOM 1503 O O . GLU A 1 190 ? -12.066 15.670 9.131 1.00 89.06 190 GLU A O 1
ATOM 1508 N N . THR A 1 191 ? -9.965 15.890 8.360 1.00 89.19 191 THR A N 1
ATOM 1509 C CA . THR A 1 191 ? -10.318 16.829 7.279 1.00 89.19 191 THR A CA 1
ATOM 1510 C C . THR A 1 191 ? -10.925 16.146 6.054 1.00 89.19 191 THR A C 1
ATOM 1512 O O . THR A 1 191 ? -11.531 16.813 5.214 1.00 89.19 191 THR A O 1
ATOM 1515 N N . LEU A 1 192 ? -10.782 14.822 5.932 1.00 86.69 192 LEU A N 1
ATOM 1516 C CA . LEU A 1 192 ? -11.267 14.089 4.769 1.00 86.69 192 LEU A CA 1
ATOM 1517 C C . LEU A 1 192 ? -12.788 13.864 4.843 1.00 86.69 192 LEU A C 1
ATOM 1519 O O . LEU A 1 192 ? -13.331 13.591 5.918 1.00 86.69 192 LEU A O 1
ATOM 1523 N N . PRO A 1 193 ? -13.504 13.913 3.700 1.00 83.88 193 PRO A N 1
ATOM 1524 C CA . PRO A 1 193 ? -14.937 13.659 3.673 1.00 83.88 193 PRO A CA 1
ATOM 1525 C C . PRO A 1 193 ? -15.279 12.295 4.268 1.00 83.88 193 PRO A C 1
ATOM 1527 O O . PRO A 1 193 ? -14.781 11.261 3.821 1.00 83.88 193 PRO A O 1
ATOM 1530 N N . ARG A 1 194 ? -16.211 12.274 5.228 1.00 76.56 194 ARG A N 1
ATOM 1531 C CA . ARG A 1 194 ? -16.668 11.028 5.860 1.00 76.56 194 ARG A CA 1
ATOM 1532 C C . ARG A 1 194 ? -17.297 10.050 4.880 1.00 76.56 194 ARG A C 1
ATOM 1534 O O . ARG A 1 194 ? -17.405 8.890 5.235 1.00 76.56 194 ARG A O 1
ATOM 1541 N N . THR A 1 195 ? -17.748 10.484 3.703 1.00 70.94 195 THR A N 1
ATOM 1542 C CA . THR A 1 195 ? -18.285 9.612 2.645 1.00 70.94 195 THR A CA 1
ATOM 1543 C C . THR A 1 195 ? -17.203 8.748 2.006 1.00 70.94 195 THR A C 1
ATOM 1545 O O . THR A 1 195 ? -17.506 7.627 1.590 1.00 70.94 195 THR A O 1
ATOM 1548 N N . ARG A 1 196 ? -15.944 9.204 2.020 1.00 85.06 196 ARG A N 1
ATOM 1549 C CA . ARG A 1 196 ? -14.800 8.479 1.474 1.00 85.06 196 ARG A CA 1
ATOM 1550 C C . ARG A 1 196 ? -14.543 7.181 2.239 1.00 85.06 196 ARG A C 1
ATOM 1552 O O . ARG A 1 196 ? -14.862 7.032 3.424 1.00 85.06 196 ARG A O 1
ATOM 1559 N N . GLN A 1 197 ? -13.922 6.243 1.541 1.00 88.88 197 GLN A N 1
ATOM 1560 C CA . GLN A 1 197 ? -13.209 5.144 2.162 1.00 88.88 197 GLN A CA 1
ATOM 1561 C C . GLN A 1 197 ? -12.168 5.652 3.191 1.00 88.88 197 GLN A C 1
ATOM 1563 O O . GLN A 1 197 ? -11.533 6.681 2.944 1.00 88.88 197 GLN A O 1
ATOM 1568 N N . PRO A 1 198 ? -11.960 4.942 4.319 1.00 92.25 198 PRO A N 1
ATOM 1569 C CA . PRO A 1 198 ? -10.866 5.214 5.246 1.00 92.25 198 PRO A CA 1
ATOM 1570 C C . PRO A 1 198 ? -9.498 5.179 4.561 1.00 92.25 198 PRO A C 1
ATOM 1572 O O . PRO A 1 198 ? -9.254 4.312 3.728 1.00 92.25 198 PRO A O 1
ATOM 1575 N N . VAL A 1 199 ? -8.595 6.064 4.980 1.00 93.75 199 VAL A N 1
ATOM 1576 C CA . VAL A 1 199 ? -7.168 6.022 4.625 1.00 93.75 199 VAL A CA 1
ATOM 1577 C C . VAL A 1 199 ? -6.427 5.346 5.783 1.00 93.75 199 VAL A C 1
ATOM 1579 O O . VAL A 1 199 ? -6.366 5.934 6.869 1.00 93.75 199 VAL A O 1
ATOM 1582 N N . PRO A 1 200 ? -5.926 4.107 5.624 1.00 95.56 200 PRO A N 1
ATOM 1583 C CA . PRO A 1 200 ? -5.222 3.427 6.703 1.00 95.56 200 PRO A CA 1
ATOM 1584 C C . PRO A 1 200 ? -3.841 4.031 6.962 1.00 95.56 200 PRO A C 1
ATOM 1586 O O . PRO A 1 200 ? -3.218 4.600 6.063 1.00 95.56 200 PRO A O 1
ATOM 1589 N N . ILE A 1 201 ? -3.358 3.863 8.194 1.00 95.88 201 ILE A N 1
ATOM 1590 C CA . ILE A 1 201 ? -1.994 4.215 8.598 1.00 95.88 201 ILE A CA 1
ATOM 1591 C C . 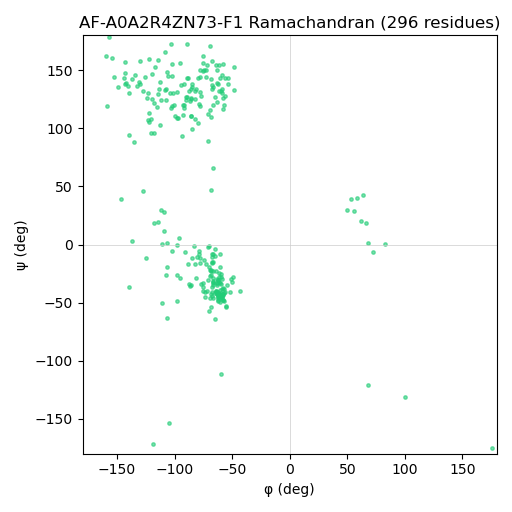ILE A 1 201 ? -1.297 2.949 9.105 1.00 95.88 201 ILE A C 1
ATOM 1593 O O . ILE A 1 201 ? -1.598 2.447 10.192 1.00 95.88 201 ILE A O 1
ATOM 1597 N N . GLY A 1 202 ? -0.362 2.431 8.316 1.00 95.12 202 GLY A N 1
ATOM 1598 C CA . GLY A 1 202 ? 0.534 1.350 8.712 1.00 95.12 202 GLY A CA 1
ATOM 1599 C C . GLY A 1 202 ? 1.796 1.890 9.380 1.00 95.12 202 GLY A C 1
ATOM 1600 O O . GLY A 1 202 ? 2.324 2.928 8.985 1.00 95.12 202 GLY A O 1
ATOM 1601 N N . LEU A 1 203 ? 2.305 1.186 10.388 1.00 94.25 203 LEU A N 1
ATOM 1602 C CA . LEU A 1 203 ? 3.616 1.435 10.987 1.00 94.25 203 LEU A CA 1
ATOM 1603 C C . LEU A 1 203 ? 4.505 0.223 10.726 1.00 94.25 203 LEU A C 1
ATOM 1605 O O . LEU A 1 203 ? 4.203 -0.874 11.199 1.00 94.25 203 LEU A O 1
ATOM 1609 N N . GLN A 1 204 ? 5.603 0.409 10.000 1.00 91.38 204 GLN A N 1
ATOM 1610 C CA . GLN A 1 204 ? 6.562 -0.659 9.758 1.00 91.38 204 GLN A CA 1
ATOM 1611 C C . GLN A 1 204 ? 7.520 -0.785 10.944 1.00 91.38 204 GLN A C 1
ATOM 1613 O O . GLN A 1 204 ? 8.384 0.062 11.156 1.00 91.38 204 GLN A O 1
ATOM 1618 N N . ALA A 1 205 ? 7.348 -1.860 11.712 1.00 89.75 205 ALA A N 1
ATOM 1619 C CA . ALA A 1 205 ? 8.081 -2.148 12.944 1.00 89.75 205 ALA A CA 1
ATOM 1620 C C . ALA A 1 205 ? 8.972 -3.396 12.818 1.00 89.75 205 ALA A C 1
ATOM 1622 O O . ALA A 1 205 ? 9.354 -4.000 13.821 1.00 89.75 205 ALA A O 1
ATOM 1623 N N . HIS A 1 206 ? 9.280 -3.809 11.586 1.00 79.12 206 HIS A N 1
ATOM 1624 C CA . HIS A 1 206 ? 10.092 -4.992 11.337 1.00 79.12 206 HIS A CA 1
ATOM 1625 C C . HIS A 1 206 ? 11.471 -4.857 11.998 1.00 79.12 206 HIS A C 1
ATOM 1627 O O . HIS A 1 206 ? 12.145 -3.844 11.834 1.00 79.12 206 HIS A O 1
ATOM 1633 N N 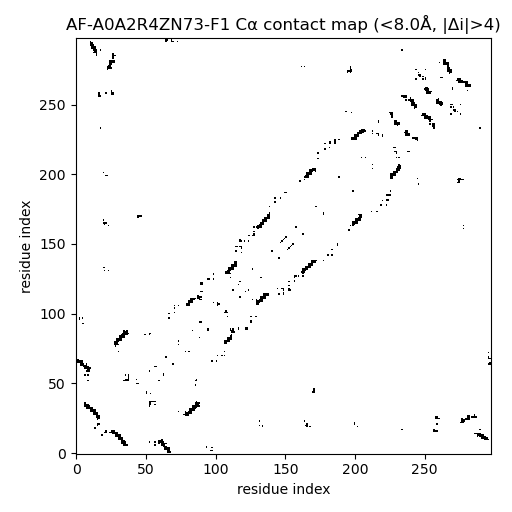. GLY A 1 207 ? 11.882 -5.880 12.751 1.00 79.00 207 GLY A N 1
ATOM 1634 C CA . GLY A 1 207 ? 13.164 -5.893 13.461 1.00 79.00 207 GLY A CA 1
ATOM 1635 C C . GLY A 1 207 ? 13.166 -5.173 14.815 1.00 79.00 207 GLY A C 1
ATOM 1636 O O . GLY A 1 207 ? 14.200 -5.154 15.479 1.00 79.00 207 GLY A O 1
ATOM 1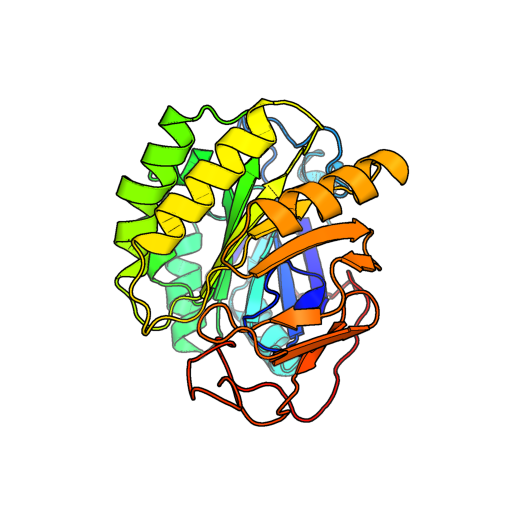637 N N . LEU A 1 208 ? 12.036 -4.608 15.260 1.00 85.88 208 LEU A N 1
ATOM 1638 C CA . LEU A 1 208 ? 11.907 -4.113 16.630 1.00 85.88 208 LEU A CA 1
ATOM 1639 C C . LEU A 1 208 ? 11.674 -5.260 17.622 1.00 85.88 208 LEU A C 1
ATOM 1641 O O . LEU A 1 208 ? 11.045 -6.267 17.309 1.00 85.88 208 LEU A O 1
ATOM 1645 N N . GLU A 1 209 ? 12.143 -5.067 18.854 1.00 89.25 209 GLU A N 1
ATOM 1646 C CA . GLU A 1 209 ? 11.856 -5.969 19.971 1.00 89.25 209 GLU A CA 1
ATOM 1647 C C . GLU A 1 209 ? 10.355 -6.005 20.297 1.00 89.25 209 GLU A C 1
ATOM 1649 O O . GLU A 1 209 ? 9.645 -5.004 20.163 1.00 89.25 209 GLU A O 1
ATOM 1654 N N . GLU A 1 210 ? 9.879 -7.139 20.809 1.00 89.81 210 GLU A N 1
ATOM 1655 C CA . GLU A 1 210 ? 8.466 -7.353 21.143 1.00 89.81 210 GLU A CA 1
ATOM 1656 C C . GLU A 1 210 ? 7.916 -6.301 22.121 1.00 89.81 210 GLU A C 1
ATOM 1658 O O . GLU A 1 210 ? 6.823 -5.773 21.919 1.00 89.81 210 GLU A O 1
ATOM 1663 N N . SER A 1 211 ? 8.696 -5.913 23.134 1.00 90.56 211 SER A N 1
ATOM 1664 C CA . SER A 1 211 ? 8.327 -4.849 24.081 1.00 90.56 211 SER A CA 1
ATOM 1665 C C . SER A 1 211 ? 8.048 -3.516 23.372 1.00 90.56 211 SER A C 1
ATOM 1667 O O . SER A 1 211 ? 7.114 -2.789 23.730 1.00 90.56 211 SER A O 1
ATOM 1669 N N . LYS A 1 212 ? 8.817 -3.210 22.320 1.00 90.38 212 LYS A N 1
ATOM 1670 C CA . LYS A 1 212 ? 8.649 -2.001 21.516 1.00 90.38 212 LYS A CA 1
ATOM 1671 C C . LYS A 1 212 ? 7.422 -2.097 20.620 1.00 90.38 212 LYS A C 1
ATOM 1673 O O . LYS A 1 212 ? 6.664 -1.132 20.530 1.00 90.38 212 LYS A O 1
ATOM 1678 N N . ILE A 1 213 ? 7.188 -3.261 20.019 1.00 91.31 213 ILE A N 1
ATOM 1679 C CA . ILE A 1 213 ? 5.979 -3.548 19.237 1.00 91.31 213 ILE A CA 1
ATOM 1680 C C . ILE A 1 213 ? 4.725 -3.369 20.103 1.00 91.31 213 ILE A C 1
ATOM 1682 O O . ILE A 1 213 ? 3.802 -2.663 19.702 1.00 91.31 213 ILE A O 1
ATOM 1686 N N . LEU A 1 214 ? 4.701 -3.925 21.318 1.00 91.69 214 LEU A N 1
ATOM 1687 C CA . LEU A 1 214 ? 3.578 -3.767 22.250 1.00 91.69 214 LEU A CA 1
ATOM 1688 C C . LEU A 1 214 ? 3.343 -2.298 22.626 1.00 91.69 214 LEU A C 1
ATOM 1690 O O . LEU A 1 214 ? 2.196 -1.848 22.698 1.00 91.69 214 LEU A O 1
ATOM 1694 N N . SER A 1 215 ? 4.419 -1.529 22.809 1.00 91.19 215 SER A N 1
ATOM 1695 C CA . SER A 1 215 ? 4.335 -0.083 23.034 1.00 91.19 215 SER A CA 1
ATOM 1696 C C . SER A 1 215 ? 3.707 0.647 21.839 1.00 91.19 215 SER A C 1
ATOM 1698 O O . SER A 1 215 ? 2.815 1.475 22.035 1.00 91.19 215 SER A O 1
ATOM 1700 N N . LEU A 1 216 ? 4.084 0.294 20.603 1.00 92.06 216 LEU A N 1
ATOM 1701 C CA . LEU A 1 216 ? 3.472 0.838 19.384 1.00 92.06 216 LEU A CA 1
ATOM 1702 C C . LEU A 1 216 ? 1.986 0.488 19.284 1.00 92.06 216 LEU A C 1
ATOM 1704 O O . LEU A 1 216 ? 1.171 1.372 19.030 1.00 92.06 216 LEU A O 1
ATOM 1708 N N . VAL A 1 217 ? 1.617 -0.769 19.540 1.00 92.50 217 VAL A N 1
ATOM 1709 C CA . VAL A 1 217 ? 0.215 -1.218 19.535 1.00 92.50 217 VAL A CA 1
ATOM 1710 C C . VAL A 1 217 ? -0.611 -0.446 20.572 1.00 92.50 217 VAL A C 1
ATOM 1712 O O . VAL A 1 217 ? -1.707 0.029 20.271 1.00 92.50 217 VAL A O 1
ATOM 1715 N N . SER A 1 218 ? -0.068 -0.254 21.777 1.00 91.81 218 SER A N 1
ATOM 1716 C CA . SER A 1 218 ? -0.686 0.556 22.838 1.00 91.81 218 SER A CA 1
ATOM 1717 C C . SER A 1 218 ? -0.749 2.050 22.496 1.00 91.81 218 SER A C 1
ATOM 1719 O O . SER A 1 218 ? -1.651 2.768 22.928 1.00 91.81 218 SER A O 1
ATOM 1721 N N . MET A 1 219 ? 0.214 2.564 21.733 1.00 90.50 219 MET A N 1
ATOM 1722 C CA . MET A 1 219 ? 0.196 3.944 21.257 1.00 90.50 219 MET A CA 1
ATOM 1723 C C . MET A 1 219 ? -0.924 4.143 20.236 1.00 90.50 219 MET A C 1
ATOM 1725 O O . MET A 1 219 ? -1.773 5.006 20.454 1.00 90.50 219 MET A O 1
ATOM 1729 N N . ILE A 1 220 ? -0.981 3.325 19.177 1.00 91.88 220 ILE A N 1
ATOM 1730 C CA . ILE A 1 220 ? -1.999 3.480 18.127 1.00 91.88 220 ILE A CA 1
ATOM 1731 C C . ILE A 1 220 ? -3.417 3.274 18.664 1.00 91.88 220 ILE A C 1
ATOM 1733 O O . ILE A 1 220 ? -4.328 3.960 18.213 1.00 91.88 220 ILE A O 1
ATOM 1737 N N . SER A 1 221 ? -3.620 2.402 19.658 1.00 88.62 221 SER A N 1
ATOM 1738 C CA . SER A 1 221 ? -4.945 2.185 20.255 1.00 88.62 221 SER A CA 1
ATOM 1739 C C . SER A 1 221 ? -5.457 3.391 21.048 1.00 88.62 221 SER A C 1
ATOM 1741 O O . SER A 1 221 ? -6.666 3.528 21.224 1.00 88.62 221 SER A O 1
ATOM 1743 N N . ARG A 1 222 ? -4.554 4.266 21.512 1.00 87.94 222 ARG A N 1
ATOM 1744 C CA . ARG A 1 222 ? -4.882 5.492 22.255 1.00 87.94 222 ARG A CA 1
ATOM 1745 C C . ARG A 1 222 ? -4.961 6.734 21.374 1.00 87.94 222 ARG A C 1
ATOM 1747 O O . ARG A 1 222 ? -5.656 7.673 21.744 1.00 87.94 222 ARG A O 1
ATOM 1754 N N . THR A 1 223 ? -4.217 6.776 20.269 1.00 86.00 223 THR A N 1
ATOM 1755 C CA . THR A 1 223 ? -4.077 7.991 19.449 1.00 86.00 223 THR A CA 1
ATOM 1756 C C . THR A 1 223 ? -4.812 7.929 18.120 1.00 86.00 223 THR A C 1
ATOM 1758 O O . THR A 1 223 ? -5.155 8.981 17.589 1.00 86.00 223 THR A O 1
ATOM 1761 N N . CYS A 1 224 ? -5.044 6.739 17.562 1.00 86.94 224 CYS A N 1
ATOM 1762 C CA . CYS A 1 224 ? -5.629 6.601 16.237 1.00 86.94 224 CYS A CA 1
ATOM 1763 C C . CYS A 1 224 ? -7.150 6.468 16.275 1.00 86.94 224 CYS A C 1
ATOM 1765 O O . CYS A 1 224 ? -7.687 5.496 16.802 1.00 86.94 224 CYS A O 1
ATOM 1767 N N . ASN A 1 225 ? -7.830 7.411 15.621 1.00 81.81 225 ASN A N 1
ATOM 1768 C CA . ASN A 1 225 ? -9.284 7.393 15.432 1.00 81.81 225 ASN A CA 1
ATOM 1769 C C . ASN A 1 225 ? -9.699 6.685 14.122 1.00 81.81 225 ASN A C 1
ATOM 1771 O O . ASN A 1 225 ? -10.886 6.496 13.854 1.00 81.81 225 ASN A O 1
ATOM 1775 N N . GLY A 1 226 ? -8.720 6.312 13.291 1.00 89.12 226 GLY A N 1
ATOM 1776 C CA . GLY A 1 226 ? -8.895 5.651 12.000 1.00 89.12 226 GLY A CA 1
ATOM 1777 C C . GLY A 1 226 ? -8.555 4.157 12.011 1.00 89.12 226 GLY A C 1
ATOM 1778 O O . GLY A 1 226 ? -8.625 3.471 13.029 1.00 89.12 226 GLY A O 1
ATOM 1779 N N . VAL A 1 227 ? -8.165 3.644 10.842 1.00 94.12 227 VAL A N 1
ATOM 1780 C CA . VAL A 1 227 ? -7.631 2.283 10.708 1.00 94.12 227 VAL A CA 1
ATOM 1781 C C . VAL A 1 227 ? -6.111 2.354 10.796 1.00 94.12 227 VAL A C 1
ATOM 1783 O O . VAL A 1 227 ? -5.441 2.567 9.790 1.00 94.12 227 VAL A O 1
ATOM 1786 N N . CYS A 1 228 ? -5.571 2.174 11.999 1.00 95.19 228 CYS A N 1
ATOM 1787 C CA . CYS A 1 228 ? -4.130 2.066 12.212 1.00 95.19 228 CYS A CA 1
ATOM 1788 C C . CYS A 1 228 ? -3.712 0.636 12.527 1.00 95.19 228 CYS A C 1
ATOM 1790 O O . CYS A 1 228 ? -4.466 -0.123 13.143 1.00 95.19 228 CYS A O 1
ATOM 1792 N N . TYR A 1 229 ? -2.499 0.275 12.124 1.00 95.56 229 TYR A N 1
ATOM 1793 C CA . TYR A 1 229 ? -1.929 -1.031 12.424 1.00 95.56 229 TYR A CA 1
ATOM 1794 C C . TYR A 1 229 ? -0.395 -0.998 12.427 1.00 95.56 229 TYR A C 1
ATOM 1796 O O . TYR A 1 229 ? 0.232 -0.102 11.870 1.00 95.56 229 TYR A O 1
ATOM 1804 N N . VAL A 1 230 ? 0.206 -1.996 13.063 1.00 94.81 230 VAL A N 1
ATOM 1805 C CA . VAL A 1 230 ? 1.647 -2.221 13.155 1.00 94.81 230 VAL A CA 1
ATOM 1806 C C . VAL A 1 230 ? 1.986 -3.479 12.365 1.00 94.81 230 VAL A C 1
ATOM 1808 O O . VAL A 1 230 ? 1.428 -4.544 12.632 1.00 94.81 230 VAL A O 1
ATOM 1811 N N . ILE A 1 231 ? 2.896 -3.360 11.402 1.00 93.50 231 ILE A N 1
ATOM 1812 C CA . ILE A 1 231 ? 3.500 -4.489 10.692 1.00 93.50 231 ILE A CA 1
ATOM 1813 C C . ILE A 1 231 ? 4.679 -4.970 11.532 1.00 93.50 231 ILE A C 1
ATOM 1815 O O . ILE A 1 231 ? 5.754 -4.369 11.514 1.00 93.50 231 ILE A O 1
ATOM 1819 N N . GLU A 1 232 ? 4.458 -6.037 12.291 1.00 90.81 232 GLU A N 1
ATOM 1820 C CA . GLU A 1 232 ? 5.472 -6.640 13.162 1.00 90.81 232 GLU A CA 1
ATOM 1821 C C . GLU A 1 232 ? 6.488 -7.436 12.335 1.00 90.81 232 GLU A C 1
ATOM 1823 O O . GLU A 1 232 ? 7.696 -7.416 12.574 1.00 90.81 232 GLU A O 1
ATOM 1828 N N . SER A 1 233 ? 5.990 -8.140 11.320 1.00 87.19 233 SER A N 1
ATOM 1829 C CA . SER A 1 233 ? 6.783 -8.956 10.408 1.00 87.19 233 SER A CA 1
ATOM 1830 C C . SER A 1 233 ? 6.050 -9.154 9.081 1.00 87.19 233 SER A C 1
ATOM 1832 O O . SER A 1 233 ? 4.902 -8.748 8.915 1.00 87.19 233 SER A O 1
ATOM 1834 N N . ASN A 1 234 ? 6.682 -9.862 8.145 1.00 82.38 234 ASN A N 1
ATOM 1835 C CA . ASN A 1 234 ? 6.046 -10.311 6.902 1.00 82.38 234 ASN A CA 1
ATOM 1836 C C . ASN A 1 234 ? 4.899 -11.325 7.111 1.00 82.38 234 ASN A C 1
ATOM 1838 O O . ASN A 1 234 ? 4.266 -11.741 6.143 1.00 82.38 234 ASN A O 1
ATOM 1842 N N . THR A 1 235 ? 4.642 -11.759 8.347 1.00 86.31 235 THR A N 1
ATOM 1843 C CA . THR A 1 235 ? 3.619 -12.762 8.681 1.00 86.31 235 THR A CA 1
ATOM 1844 C C . THR A 1 235 ? 2.615 -12.284 9.726 1.00 86.31 235 THR A C 1
ATOM 1846 O O . THR A 1 235 ? 1.578 -12.932 9.894 1.00 86.31 235 THR A O 1
ATOM 1849 N N . LYS A 1 236 ? 2.864 -11.150 10.394 1.00 90.81 236 LYS A N 1
ATOM 1850 C CA . LYS A 1 236 ? 2.052 -10.687 11.523 1.00 90.81 236 LYS A CA 1
ATOM 1851 C C . LYS A 1 236 ? 1.819 -9.177 11.500 1.00 90.81 236 LYS A C 1
ATOM 1853 O O . LYS A 1 236 ? 2.757 -8.389 11.386 1.00 90.81 236 LYS A O 1
ATOM 1858 N N . ILE A 1 237 ? 0.548 -8.801 11.655 1.00 93.75 237 ILE A N 1
ATOM 1859 C CA . ILE A 1 237 ? 0.073 -7.418 11.751 1.00 93.75 237 ILE A CA 1
ATOM 1860 C C . ILE A 1 237 ? -0.885 -7.294 12.941 1.00 93.75 237 ILE A C 1
ATOM 1862 O O . ILE A 1 237 ? -1.789 -8.117 13.088 1.00 93.75 237 ILE A O 1
ATOM 1866 N N . SER A 1 238 ? -0.733 -6.224 13.724 1.00 94.56 238 SER A N 1
ATOM 1867 C CA . SER A 1 238 ? -1.597 -5.897 14.867 1.00 94.56 238 SER A CA 1
ATOM 1868 C C . SER A 1 238 ? -2.301 -4.547 14.698 1.00 94.56 238 SER A C 1
ATOM 1870 O O . SER A 1 238 ? -1.698 -3.626 14.160 1.00 94.56 238 SER A O 1
ATOM 1872 N N . PRO A 1 239 ? -3.538 -4.357 15.193 1.00 94.69 239 PRO A N 1
ATOM 1873 C CA . PRO A 1 239 ? -4.375 -5.358 15.852 1.00 94.69 239 PRO A CA 1
ATOM 1874 C C . PRO A 1 239 ? -4.982 -6.355 14.854 1.00 94.69 239 PRO A C 1
ATOM 1876 O O . PRO A 1 239 ? -5.074 -6.084 13.655 1.00 94.69 239 PRO A O 1
ATOM 1879 N N . GLU A 1 240 ? -5.452 -7.498 15.350 1.00 94.81 240 GLU A N 1
ATOM 1880 C CA . GLU A 1 240 ? -6.132 -8.487 14.506 1.00 94.81 240 GLU A CA 1
ATOM 1881 C C . GLU A 1 240 ? -7.477 -7.968 13.984 1.00 94.81 240 GLU A C 1
ATOM 1883 O O . GLU A 1 240 ? -7.856 -8.229 12.847 1.00 94.81 240 GLU A O 1
ATOM 1888 N N . GLU A 1 241 ? -8.210 -7.202 14.788 1.00 95.81 241 GLU A N 1
ATOM 1889 C CA . GLU A 1 241 ? -9.513 -6.677 14.393 1.00 95.81 241 GLU A CA 1
ATOM 1890 C C . GLU A 1 241 ? -9.385 -5.339 13.663 1.00 95.81 241 GLU A C 1
ATOM 1892 O O . GLU A 1 241 ? -8.743 -4.402 14.138 1.00 95.81 241 GLU A O 1
ATOM 1897 N N . ILE A 1 242 ? -10.063 -5.223 12.523 1.00 95.56 242 ILE A N 1
ATOM 1898 C CA . ILE A 1 242 ? -10.235 -3.965 11.799 1.00 95.56 242 ILE A CA 1
ATOM 1899 C C . ILE A 1 242 ? -11.624 -3.440 12.135 1.00 95.56 242 ILE A C 1
ATOM 1901 O O . ILE A 1 242 ? -12.631 -4.097 11.858 1.00 95.56 242 ILE A O 1
ATOM 1905 N N . LYS A 1 243 ? -11.685 -2.245 12.722 1.00 95.25 243 LYS A N 1
ATOM 1906 C CA . LYS A 1 243 ? -12.938 -1.585 13.102 1.00 95.25 243 LYS A CA 1
ATOM 1907 C C . LYS A 1 243 ? -13.304 -0.499 12.097 1.00 95.25 243 LYS A C 1
ATOM 1909 O O . LYS A 1 243 ? -12.442 0.186 11.556 1.00 95.25 243 LYS A O 1
ATOM 1914 N N . CYS A 1 244 ? -14.600 -0.331 11.858 1.00 94.69 244 CYS A N 1
ATOM 1915 C CA . CYS A 1 244 ? -15.137 0.785 11.096 1.00 94.69 244 CYS A CA 1
ATOM 1916 C C . CYS A 1 244 ? -14.834 2.090 11.844 1.00 94.69 244 CYS A C 1
ATOM 1918 O O . CYS A 1 244 ? -15.340 2.252 12.958 1.00 94.69 244 CYS A O 1
ATOM 1920 N N . PRO A 1 245 ? -14.133 3.062 11.239 1.00 91.75 245 PRO A N 1
ATOM 1921 C CA . PRO A 1 245 ? -13.852 4.332 11.910 1.00 91.75 245 PRO A CA 1
ATOM 1922 C C . PRO A 1 245 ? -15.113 5.183 12.132 1.00 91.75 245 PRO A C 1
ATOM 1924 O O . PRO A 1 245 ? -15.105 6.106 12.933 1.00 91.75 245 PRO A O 1
ATOM 1927 N N . ARG A 1 246 ? -16.230 4.873 11.452 1.00 91.56 246 ARG A N 1
ATOM 1928 C CA . ARG A 1 246 ? -17.495 5.617 11.589 1.00 91.56 246 ARG A CA 1
ATOM 1929 C C . ARG A 1 246 ? -18.368 5.134 12.749 1.00 91.56 246 ARG A C 1
ATOM 1931 O O . ARG A 1 246 ? -19.087 5.934 13.330 1.00 91.56 246 ARG A O 1
ATOM 1938 N N . CYS A 1 247 ? -18.378 3.830 13.043 1.00 93.75 247 CYS A N 1
ATOM 1939 C CA . CYS A 1 247 ? -19.309 3.245 14.024 1.00 93.75 247 CYS A CA 1
ATOM 1940 C C . CYS A 1 247 ? -18.684 2.218 14.984 1.00 93.75 247 CYS A C 1
ATOM 1942 O O . CYS A 1 247 ? -19.409 1.587 15.752 1.00 93.75 247 CYS A O 1
ATOM 1944 N N . GLY A 1 248 ? -17.371 1.985 14.906 1.00 93.50 248 GLY A N 1
ATOM 1945 C CA . GLY A 1 248 ? -16.623 1.073 15.782 1.00 93.50 248 GLY A CA 1
ATOM 1946 C C . GLY A 1 248 ? -16.860 -0.425 15.553 1.00 93.50 248 GLY A C 1
ATOM 1947 O O . GLY A 1 248 ? -16.173 -1.246 16.155 1.00 93.50 248 GLY A O 1
ATOM 1948 N N . THR A 1 249 ? -17.801 -0.803 14.682 1.00 96.31 249 THR A N 1
ATOM 1949 C CA . THR A 1 249 ? -18.108 -2.212 14.374 1.00 96.31 249 THR A CA 1
ATOM 1950 C C . THR A 1 249 ? -16.910 -2.895 13.730 1.00 96.31 249 THR A C 1
ATOM 1952 O O . THR A 1 249 ? -16.269 -2.302 12.867 1.00 96.31 249 THR A O 1
ATOM 1955 N N . ILE A 1 250 ? -16.626 -4.142 14.101 1.00 96.94 250 ILE A N 1
ATOM 1956 C CA . ILE A 1 250 ? -15.589 -4.948 13.449 1.00 96.94 250 ILE A CA 1
ATOM 1957 C C . ILE A 1 250 ? -16.032 -5.239 12.010 1.00 96.94 250 ILE A C 1
ATOM 1959 O O . ILE A 1 250 ? -17.091 -5.820 11.782 1.00 96.94 250 ILE A O 1
ATOM 1963 N N . VAL A 1 251 ? -15.234 -4.803 11.039 1.00 96.62 251 VAL A N 1
ATOM 1964 C CA . VAL A 1 251 ? -15.515 -4.927 9.596 1.00 96.62 251 VAL A CA 1
ATOM 1965 C C . VAL A 1 251 ? -14.657 -5.982 8.921 1.00 96.62 251 VAL A C 1
ATOM 1967 O O . VAL A 1 251 ? -15.017 -6.465 7.852 1.00 96.62 251 VAL A O 1
ATOM 1970 N N . ALA A 1 252 ? -13.545 -6.360 9.544 1.00 95.81 252 ALA A N 1
ATOM 1971 C CA . ALA A 1 252 ? -12.703 -7.460 9.111 1.00 95.81 252 ALA A CA 1
ATOM 1972 C C . ALA A 1 252 ? -11.831 -7.957 10.270 1.00 95.81 252 ALA A C 1
ATOM 1974 O O . ALA A 1 252 ? -11.637 -7.257 11.268 1.00 95.81 252 ALA A O 1
ATOM 1975 N N . ARG A 1 253 ? -11.290 -9.165 10.128 1.00 95.88 253 ARG A N 1
ATOM 1976 C CA . ARG A 1 253 ? -10.298 -9.752 11.034 1.00 95.88 253 ARG A CA 1
ATOM 1977 C C . ARG A 1 253 ? -9.074 -10.194 10.255 1.00 95.88 253 ARG A C 1
ATOM 1979 O O . ARG A 1 253 ? -9.201 -10.674 9.135 1.00 95.88 253 ARG A O 1
ATOM 1986 N N . ARG A 1 254 ? -7.897 -10.059 10.846 1.00 93.00 254 ARG A N 1
ATOM 1987 C CA . ARG A 1 254 ? -6.644 -10.539 10.281 1.0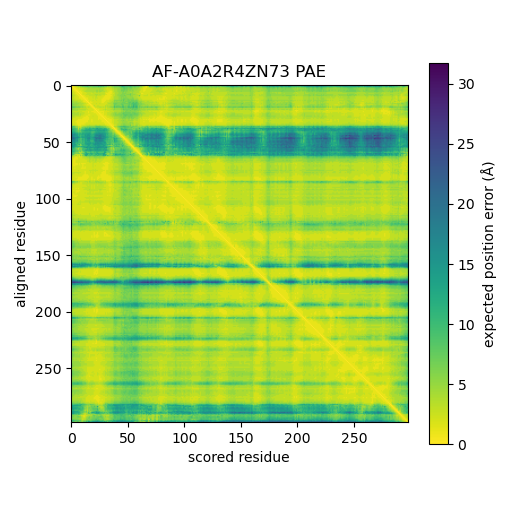0 93.00 254 ARG A CA 1
ATOM 1988 C C . ARG A 1 254 ? -6.357 -11.949 10.779 1.00 93.00 254 ARG A C 1
ATOM 1990 O O . ARG A 1 254 ? -6.540 -12.246 11.954 1.00 93.00 254 ARG A O 1
ATOM 1997 N N . LYS A 1 255 ? -5.883 -12.816 9.887 1.00 91.25 255 LYS A N 1
ATOM 1998 C CA . LYS A 1 255 ? -5.250 -14.094 10.238 1.00 91.25 255 LYS A CA 1
ATOM 1999 C C . LYS A 1 255 ? -3.809 -14.048 9.743 1.00 91.25 255 LYS A C 1
ATOM 2001 O O . LYS A 1 255 ? -3.557 -14.295 8.561 1.00 91.25 255 LYS A O 1
ATOM 2006 N N . GLY A 1 256 ? -2.888 -13.684 10.636 1.00 90.38 256 GLY A N 1
ATOM 2007 C CA . GLY A 1 256 ? -1.554 -13.220 10.249 1.00 90.38 256 GLY A CA 1
ATOM 2008 C C . GLY A 1 256 ? -1.676 -11.871 9.545 1.00 90.38 256 GLY A C 1
ATOM 2009 O O . GLY A 1 256 ? -2.248 -10.938 10.101 1.00 90.38 256 GLY A O 1
ATOM 2010 N N . ILE A 1 257 ? -1.221 -11.781 8.299 1.00 88.06 257 ILE A N 1
ATOM 2011 C CA . ILE A 1 257 ? -1.423 -10.576 7.482 1.00 88.06 257 ILE A CA 1
ATOM 2012 C C . ILE A 1 257 ? -2.739 -10.567 6.691 1.00 88.06 257 ILE A C 1
ATOM 2014 O O . ILE A 1 257 ? -3.160 -9.530 6.192 1.00 88.06 257 ILE A O 1
ATOM 2018 N N . ILE A 1 258 ? -3.384 -11.726 6.534 1.00 90.12 258 ILE A N 1
ATOM 2019 C CA . ILE A 1 258 ? -4.494 -11.869 5.591 1.00 90.12 258 ILE A CA 1
ATOM 2020 C C . ILE A 1 258 ? -5.754 -11.254 6.180 1.00 90.12 258 ILE A C 1
ATOM 2022 O O . ILE A 1 258 ? -6.164 -11.635 7.277 1.00 90.12 258 ILE A O 1
ATOM 2026 N N . VAL A 1 259 ? -6.394 -10.364 5.426 1.00 92.75 259 VAL A N 1
ATOM 2027 C CA . VAL A 1 259 ? -7.631 -9.689 5.816 1.00 92.75 259 VAL A CA 1
ATOM 2028 C C . VAL A 1 259 ? -8.836 -10.556 5.452 1.00 92.75 259 VAL A C 1
ATOM 2030 O O . VAL A 1 259 ? -9.006 -10.972 4.312 1.00 92.75 259 VAL A O 1
ATOM 2033 N N . ILE A 1 260 ? -9.686 -10.832 6.436 1.00 93.44 260 ILE A N 1
ATOM 2034 C CA . ILE A 1 260 ? -10.931 -11.590 6.301 1.00 93.44 260 ILE A CA 1
ATOM 2035 C C . ILE A 1 260 ? -12.093 -10.624 6.555 1.00 93.44 260 ILE A C 1
ATOM 2037 O O . ILE A 1 260 ? -12.342 -10.273 7.713 1.00 93.44 260 ILE A O 1
ATOM 2041 N N . PRO A 1 261 ? -12.791 -10.159 5.504 1.00 94.50 261 PRO A N 1
ATOM 2042 C CA . PRO A 1 261 ? -13.940 -9.272 5.645 1.00 94.50 261 PRO A CA 1
ATOM 2043 C C . PRO A 1 261 ? -15.066 -9.917 6.456 1.00 94.50 261 PRO A C 1
ATOM 2045 O O . PRO A 1 261 ? -15.344 -11.105 6.315 1.00 94.50 261 PRO A O 1
ATOM 2048 N N . ALA A 1 262 ? -15.765 -9.120 7.265 1.00 93.50 262 ALA A N 1
ATOM 2049 C CA . ALA A 1 262 ? -16.964 -9.569 7.974 1.00 93.50 262 ALA A CA 1
ATOM 2050 C C . ALA A 1 262 ? -18.124 -9.871 7.007 1.00 93.50 262 ALA A C 1
ATOM 2052 O O . ALA A 1 262 ? -18.959 -10.726 7.292 1.00 93.50 262 ALA A O 1
ATOM 2053 N N . LYS A 1 263 ? -18.161 -9.184 5.856 1.00 91.56 263 LYS A N 1
ATOM 2054 C CA . LYS A 1 263 ? -19.088 -9.438 4.749 1.00 91.56 263 LYS A CA 1
ATOM 2055 C C . LYS A 1 263 ? -18.267 -9.706 3.475 1.00 91.56 263 LYS A C 1
ATOM 2057 O O . LYS A 1 263 ? -17.670 -8.768 2.955 1.00 91.56 263 LYS A O 1
ATOM 2062 N N . PRO A 1 264 ? -18.194 -10.958 2.986 1.00 86.06 264 PRO A N 1
ATOM 2063 C CA . PRO A 1 264 ? -17.258 -11.350 1.927 1.00 86.06 264 PRO A CA 1
ATOM 2064 C C . PRO A 1 264 ? -17.580 -10.748 0.554 1.00 86.06 264 PRO A C 1
ATOM 2066 O O . PRO A 1 264 ? -16.685 -10.622 -0.264 1.00 86.06 264 PRO A O 1
ATOM 2069 N N . ASP A 1 265 ? -18.823 -10.334 0.310 1.00 88.62 265 ASP A N 1
ATOM 2070 C CA . ASP A 1 265 ? -19.269 -9.772 -0.975 1.00 88.62 265 ASP A CA 1
ATOM 2071 C C . ASP A 1 265 ? -19.613 -8.278 -0.864 1.00 88.62 265 ASP A C 1
ATOM 2073 O O . ASP A 1 265 ? -20.549 -7.793 -1.493 1.00 88.62 265 ASP A O 1
ATOM 2077 N N . SER A 1 266 ? -18.964 -7.538 0.037 1.00 93.00 266 SER A N 1
ATOM 2078 C CA . SER A 1 266 ? -19.278 -6.120 0.205 1.00 93.00 266 SER A CA 1
ATOM 2079 C C . SER A 1 266 ? -18.077 -5.315 0.647 1.00 93.00 266 SER A C 1
ATOM 2081 O O . SER A 1 266 ? -17.353 -5.684 1.569 1.00 93.00 266 SER A O 1
ATOM 2083 N N . ALA A 1 267 ? -17.916 -4.163 0.007 1.00 93.38 267 ALA A N 1
ATOM 2084 C CA . ALA A 1 267 ? -16.941 -3.168 0.409 1.00 93.38 267 ALA A CA 1
ATOM 2085 C C . ALA A 1 267 ? -17.407 -2.319 1.607 1.00 93.38 267 ALA A C 1
ATOM 2087 O O . ALA A 1 267 ? -16.638 -1.499 2.103 1.00 93.38 267 ALA A O 1
ATOM 2088 N N . GLU A 1 268 ? -18.645 -2.476 2.077 1.00 95.19 268 GLU A N 1
ATOM 2089 C CA . GLU A 1 268 ? -19.272 -1.590 3.060 1.00 95.19 268 GLU A CA 1
ATOM 2090 C C . GLU A 1 268 ? -19.299 -2.175 4.474 1.00 95.19 268 GLU A C 1
ATOM 2092 O O . GLU A 1 268 ? -19.312 -3.387 4.700 1.00 95.19 268 GLU A O 1
ATOM 2097 N N . CYS A 1 269 ? -19.359 -1.286 5.464 1.00 95.31 269 CYS A N 1
ATOM 2098 C CA . CYS A 1 269 ? -19.585 -1.654 6.849 1.00 95.31 269 CYS A CA 1
ATOM 2099 C C . CYS A 1 269 ? -20.985 -2.273 7.006 1.00 95.31 269 CYS A C 1
ATOM 2101 O O . CYS A 1 269 ? -21.973 -1.604 6.695 1.00 95.31 269 CYS A O 1
ATOM 2103 N N . PRO A 1 270 ? -21.112 -3.475 7.599 1.00 94.62 270 PRO A N 1
ATOM 2104 C CA . PRO A 1 270 ? -22.400 -4.156 7.729 1.00 94.62 270 PRO A CA 1
ATOM 2105 C C . PRO A 1 270 ? -23.388 -3.438 8.659 1.00 94.62 270 PRO A C 1
ATOM 2107 O O . PRO A 1 270 ? -24.570 -3.759 8.644 1.00 94.62 270 PRO A O 1
ATOM 2110 N N . ARG A 1 271 ? -22.920 -2.484 9.479 1.00 95.75 271 ARG A N 1
ATOM 2111 C CA . ARG A 1 271 ? -23.769 -1.737 10.417 1.00 95.75 271 ARG A CA 1
ATOM 2112 C C . ARG A 1 271 ? -24.203 -0.372 9.892 1.00 95.75 271 ARG A C 1
ATOM 2114 O O . ARG A 1 271 ? -25.367 -0.028 10.029 1.00 95.75 271 ARG A O 1
ATOM 2121 N N . CYS A 1 272 ? -23.276 0.432 9.370 1.00 94.88 272 CYS A N 1
ATOM 2122 C CA . CYS A 1 272 ? -23.566 1.821 8.989 1.00 94.88 272 CYS A CA 1
ATOM 2123 C C . CYS A 1 272 ? -23.554 2.083 7.477 1.00 94.88 272 CYS A C 1
ATOM 2125 O O . CYS A 1 272 ? -23.706 3.234 7.081 1.00 94.88 272 CYS A O 1
ATOM 2127 N N . GLY A 1 273 ? -23.302 1.065 6.643 1.00 93.25 273 GLY A N 1
ATOM 2128 C CA . GLY A 1 273 ? -23.233 1.200 5.180 1.00 93.25 273 GLY A CA 1
ATOM 2129 C C . GLY A 1 273 ? -22.037 2.009 4.666 1.00 93.25 273 GLY A C 1
ATOM 2130 O O . GLY A 1 273 ? -21.880 2.209 3.471 1.00 93.25 273 GLY A O 1
ATOM 2131 N N . GLY A 1 274 ? -21.161 2.501 5.546 1.00 92.31 274 GLY A N 1
ATOM 2132 C CA . GLY A 1 274 ? -19.997 3.264 5.112 1.00 92.31 274 GLY A CA 1
ATOM 2133 C C . GLY A 1 274 ? -18.991 2.401 4.358 1.00 92.31 274 GLY A C 1
ATOM 2134 O O . GLY A 1 274 ? -18.641 1.328 4.844 1.00 92.31 274 GLY A O 1
ATOM 2135 N N . ARG A 1 275 ? -18.483 2.884 3.219 1.00 92.31 275 ARG A N 1
ATOM 2136 C CA . ARG A 1 275 ? -17.429 2.215 2.438 1.00 92.31 275 ARG A CA 1
ATOM 2137 C C . ARG A 1 275 ? -16.175 1.999 3.294 1.00 92.31 275 ARG A C 1
ATOM 2139 O O . ARG A 1 275 ? -15.676 2.941 3.901 1.00 92.31 275 ARG A O 1
ATOM 2146 N N . ILE A 1 276 ? -15.700 0.758 3.361 1.00 94.00 276 ILE A N 1
ATOM 2147 C CA . ILE A 1 276 ? -14.513 0.300 4.103 1.00 94.00 276 ILE A CA 1
ATOM 2148 C C . ILE A 1 276 ? -13.415 -0.114 3.134 1.00 94.00 276 ILE A C 1
ATOM 2150 O O . ILE A 1 276 ? -12.280 0.334 3.281 1.00 94.00 276 ILE A O 1
ATOM 2154 N N . PHE A 1 277 ? -13.760 -0.954 2.159 1.00 94.56 277 PHE A N 1
ATOM 2155 C CA . PHE A 1 277 ? -12.845 -1.393 1.115 1.00 94.56 277 PHE A CA 1
ATOM 2156 C C . PHE A 1 277 ? -12.991 -0.532 -0.144 1.00 94.56 277 PHE A C 1
ATOM 2158 O O . PHE A 1 277 ? -14.037 0.084 -0.368 1.00 94.56 277 PHE A O 1
ATOM 2165 N N . SER A 1 278 ? -11.944 -0.478 -0.967 1.00 93.25 278 SER A N 1
ATOM 2166 C CA . SER A 1 278 ? -11.994 0.257 -2.233 1.00 93.25 278 SER A CA 1
ATOM 2167 C C . SER A 1 278 ? -12.832 -0.530 -3.223 1.00 93.25 278 SER A C 1
ATOM 2169 O O . SER A 1 278 ? -13.742 0.012 -3.838 1.00 93.25 278 SER A O 1
ATOM 2171 N N . LEU A 1 279 ? -12.609 -1.835 -3.302 1.00 92.94 279 LEU A N 1
ATOM 2172 C CA . LEU A 1 279 ? -13.361 -2.747 -4.147 1.00 92.94 279 LEU A CA 1
ATOM 2173 C C . LEU A 1 279 ? -13.991 -3.854 -3.309 1.00 92.94 279 LEU A C 1
ATOM 2175 O O . LEU A 1 279 ? -13.547 -4.158 -2.199 1.00 92.94 279 LEU A O 1
ATOM 2179 N N . GLU A 1 280 ? -15.022 -4.482 -3.866 1.00 93.12 280 GLU A N 1
ATOM 2180 C CA . GLU A 1 280 ? -15.621 -5.664 -3.260 1.00 93.12 280 GLU A CA 1
ATOM 2181 C C . GLU A 1 280 ? -14.573 -6.777 -3.117 1.00 93.12 280 GLU A C 1
ATOM 2183 O O . GLU A 1 280 ? -13.821 -7.046 -4.069 1.00 93.12 280 GLU A O 1
ATOM 2188 N N . PRO A 1 281 ? -14.498 -7.434 -1.947 1.00 91.69 281 PRO A N 1
ATOM 2189 C CA . PRO A 1 281 ? -13.595 -8.557 -1.763 1.00 91.69 281 PRO A CA 1
ATOM 2190 C C . PRO A 1 281 ? -13.870 -9.682 -2.763 1.00 91.69 281 PRO A C 1
ATOM 2192 O O . PRO A 1 281 ? -14.980 -9.836 -3.273 1.00 91.69 281 PRO A O 1
ATOM 2195 N N . HIS A 1 282 ? -12.857 -10.501 -3.040 1.00 88.00 282 HIS A N 1
ATOM 2196 C CA . HIS A 1 282 ? -13.104 -11.739 -3.776 1.00 88.00 282 HIS A CA 1
ATOM 2197 C C . HIS A 1 282 ? -13.784 -12.778 -2.889 1.00 88.00 282 HIS A C 1
ATOM 2199 O O . HIS A 1 282 ? -13.508 -12.890 -1.697 1.00 88.00 282 HIS A O 1
ATOM 2205 N N . ARG A 1 283 ? -14.595 -13.638 -3.506 1.00 80.06 283 ARG A N 1
ATOM 2206 C CA . ARG A 1 283 ? -15.166 -14.816 -2.831 1.00 80.06 283 ARG A CA 1
ATOM 2207 C C . ARG A 1 283 ? -14.126 -15.873 -2.484 1.00 80.06 283 ARG A C 1
ATOM 2209 O O . ARG A 1 283 ? -14.327 -16.668 -1.571 1.00 80.06 283 ARG A O 1
ATOM 2216 N N . VAL A 1 284 ? -13.034 -15.913 -3.245 1.00 78.62 284 VAL A N 1
ATOM 2217 C CA . VAL A 1 284 ? -11.994 -16.933 -3.121 1.00 78.62 284 VAL A CA 1
ATOM 2218 C C . VAL A 1 284 ? -10.757 -16.318 -2.495 1.00 78.62 284 VAL A C 1
ATOM 2220 O O . VAL A 1 284 ? -10.189 -15.366 -3.025 1.00 78.62 284 VAL A O 1
ATOM 2223 N N . ARG A 1 285 ? -10.306 -16.921 -1.393 1.00 78.00 285 ARG A N 1
ATOM 2224 C CA . ARG A 1 285 ? -9.039 -16.573 -0.762 1.00 78.00 285 ARG A CA 1
ATOM 2225 C C . ARG A 1 285 ? -7.885 -16.998 -1.665 1.00 78.00 285 ARG A C 1
ATOM 2227 O O . ARG A 1 285 ? -7.604 -18.186 -1.804 1.00 78.00 285 ARG A O 1
ATOM 2234 N N . ARG A 1 286 ? -7.204 -16.017 -2.247 1.00 76.25 286 ARG A N 1
ATOM 2235 C CA . ARG A 1 286 ? -5.938 -16.204 -2.953 1.00 76.25 286 ARG A CA 1
ATOM 2236 C C . ARG A 1 286 ? -4.823 -15.978 -1.937 1.00 76.25 286 ARG A C 1
ATOM 2238 O O . ARG A 1 286 ? -4.766 -14.930 -1.311 1.00 76.25 286 ARG A O 1
ATOM 2245 N N . THR A 1 287 ? -3.983 -16.982 -1.707 1.00 69.62 287 THR A N 1
ATOM 2246 C CA . THR A 1 287 ? -2.799 -16.848 -0.847 1.00 69.62 287 THR A CA 1
ATOM 2247 C C . THR A 1 287 ? -1.579 -17.202 -1.659 1.00 69.62 287 THR A C 1
ATOM 2249 O O . THR A 1 287 ? -1.331 -18.373 -1.938 1.00 69.62 287 THR A O 1
ATOM 2252 N N . ILE A 1 288 ? -0.837 -16.172 -2.032 1.00 77.25 288 ILE A N 1
ATOM 2253 C CA . ILE A 1 288 ? 0.461 -16.291 -2.680 1.00 77.25 288 ILE A CA 1
ATOM 2254 C C . ILE A 1 288 ? 1.485 -15.745 -1.686 1.00 77.25 288 ILE A C 1
ATOM 2256 O O . ILE A 1 288 ? 1.202 -14.706 -1.083 1.00 77.25 288 ILE A O 1
ATOM 2260 N N . PRO A 1 289 ? 2.624 -16.431 -1.460 1.00 72.75 289 PRO A N 1
ATOM 2261 C CA . PRO A 1 289 ? 3.694 -15.917 -0.612 1.00 72.75 289 PRO A CA 1
ATOM 2262 C C . PRO A 1 289 ? 4.051 -14.472 -0.966 1.00 72.75 289 PRO A C 1
ATOM 2264 O O . PRO A 1 289 ? 3.907 -14.075 -2.121 1.00 72.75 289 PRO A O 1
ATOM 2267 N N . ALA A 1 290 ? 4.565 -13.722 0.016 1.00 63.06 290 ALA A N 1
ATOM 2268 C CA . ALA A 1 290 ? 4.881 -12.295 -0.105 1.00 63.06 290 ALA A CA 1
ATOM 2269 C C . ALA A 1 290 ? 5.569 -11.915 -1.417 1.00 63.06 290 ALA A C 1
ATOM 2271 O O . ALA A 1 290 ? 5.269 -10.880 -2.001 1.00 63.06 290 ALA A O 1
ATOM 2272 N N . LEU A 1 291 ? 6.492 -12.768 -1.861 1.00 68.00 291 LEU A N 1
ATOM 2273 C CA . LEU A 1 291 ? 7.290 -12.585 -3.058 1.00 68.00 291 LEU A CA 1
ATOM 2274 C C . LEU A 1 291 ? 7.404 -13.932 -3.759 1.00 68.00 291 LEU A C 1
ATOM 2276 O O . LEU A 1 291 ? 8.265 -14.742 -3.423 1.00 68.00 291 LEU A O 1
ATOM 2280 N N . SER A 1 292 ? 6.517 -14.189 -4.715 1.00 79.81 292 SER A N 1
ATOM 2281 C CA . SER A 1 292 ? 6.694 -15.300 -5.652 1.00 79.81 292 SER A CA 1
ATOM 2282 C C . SER A 1 292 ? 7.302 -14.740 -6.934 1.00 79.81 292 SER A C 1
ATOM 2284 O O . SER A 1 292 ? 6.598 -14.002 -7.626 1.00 79.81 292 SER A O 1
ATOM 2286 N N . PRO A 1 293 ? 8.583 -15.004 -7.253 1.00 79.94 293 PRO A N 1
ATOM 2287 C CA . PRO A 1 293 ? 9.199 -14.487 -8.469 1.00 79.94 293 PRO A CA 1
ATOM 2288 C C . PRO A 1 293 ? 8.372 -14.847 -9.701 1.00 79.94 293 PRO A C 1
ATOM 2290 O O . PRO A 1 293 ? 7.862 -15.963 -9.823 1.00 79.94 293 PRO A O 1
ATOM 2293 N N . VAL A 1 294 ? 8.232 -13.894 -10.617 1.00 83.12 294 VAL A N 1
ATOM 2294 C CA . VAL A 1 294 ? 7.546 -14.105 -11.890 1.00 83.12 294 VAL A CA 1
ATOM 2295 C C . VAL A 1 294 ? 8.457 -13.664 -13.009 1.00 83.12 294 VAL A C 1
ATOM 2297 O O . VAL A 1 294 ? 8.982 -12.555 -12.985 1.00 83.12 294 VAL A O 1
ATOM 2300 N N . TYR A 1 295 ? 8.580 -14.519 -14.018 1.00 82.94 295 TYR A N 1
ATOM 2301 C CA . TYR A 1 295 ? 9.244 -14.167 -15.258 1.00 82.94 295 TYR A CA 1
ATOM 2302 C C . TYR A 1 295 ? 8.328 -13.311 -16.142 1.00 82.94 295 TYR A C 1
ATOM 2304 O O . TYR A 1 295 ? 7.160 -13.653 -16.360 1.00 82.94 295 TYR A O 1
ATOM 2312 N N . ILE A 1 296 ? 8.877 -12.206 -16.643 1.00 82.00 296 ILE A N 1
ATOM 2313 C CA . ILE A 1 296 ? 8.287 -11.358 -17.680 1.00 82.00 296 ILE A CA 1
ATOM 2314 C C . ILE A 1 296 ? 9.271 -11.367 -18.851 1.00 82.00 296 ILE A C 1
ATOM 2316 O O . ILE A 1 296 ? 10.451 -11.067 -18.669 1.00 82.00 296 ILE A O 1
ATOM 2320 N N . GLU A 1 297 ? 8.788 -11.736 -20.037 1.00 79.44 297 GLU A N 1
ATOM 2321 C CA . GLU A 1 297 ? 9.585 -11.738 -21.269 1.00 79.44 297 GLU A CA 1
ATOM 2322 C C . GLU A 1 297 ? 10.056 -10.305 -21.585 1.00 79.44 297 GLU A C 1
ATOM 2324 O O . GLU A 1 297 ? 9.262 -9.361 -21.511 1.00 79.44 297 GLU A O 1
ATOM 2329 N N . ARG A 1 298 ? 11.351 -10.145 -21.889 1.00 72.88 298 ARG A N 1
ATOM 2330 C CA . ARG A 1 298 ? 11.966 -8.843 -22.202 1.00 72.88 298 ARG A CA 1
ATOM 2331 C C . ARG A 1 298 ? 11.529 -8.313 -23.564 1.00 72.88 298 ARG A C 1
ATOM 2333 O O . ARG A 1 298 ? 11.472 -9.131 -24.506 1.00 72.88 298 ARG A O 1
#

Mean predicted aligned error: 5.34 Å

Sequence (298 aa):
MELHISDIAGSSLASLEYIPLTLYRAYALALVIWVWSGDIDLKGCATCPWGSLYEDRKSHDLVSISMSSIVKRAKELGVDIVFLHGGEPVSKPWLPSLIDRLKLHGIKLGIKVRAEMIEKRVNISSLGLVDAILVEIPSWISGDLLKKVLYENILSILNKEDLYIELLLTDVYLEKQLSEKLVELNRFLETLPRTRQPVPIGLQAHGLEESKILSLVSMISRTCNGVCYVIESNTKISPEEIKCPRCGTIVARRKGIIVIPAKPDSAECPRCGGRIFSLEPHRVRRTIPALSPVYIER

Foldseek 3Di:
DWDKFFQWQAWFKAQCLLPLLQFAAFLFIETETAGADLVDPDDDQPPPPQVVSNPDLVVGPDGMAILVLVLVVCVVVVGQAYEYHHDAPLQGPCLQVSLVVCVVSVHAYEYEHELVCQLVVRNLVSLLSGQEYEYEYELPQDPVSLCSSLPVRVVVSPPDQRHAYEYEYPPDDPDPSVLVSLLSVQVSQVPDDQLHAFHEYEYEQEPPDPVVQVVVLVSCVVRPLTHYWYPHDSFAIPDQFGADSVPRHGQWGDDRSGTGGPDQQDQADPPPRRGHHSDRYDPDNNHDRSGHGDDGDD